Protein 8DI1 (pdb70)

Foldseek 3Di:
DADFLVVVLVLCLQLQEEEEEELDDLVLVLLLVLLLVLLVAAEYEYEPDDPPSLVSLLVNLVVCCPVVVRHQYAYEQDDDQVVLVSVVVSRHQEYEHQADDLSNLVNCVVRNRAYAYEDDALVRQVVCVVSVHQEYEDPQQVVCDLVRLLVSCVVPVSYEYEHEHPAALDLVRLLSNVVSPHSHYYDYCRLDPPVCSVVVVSNSSSVSSNSSSVSNNVSD

Solvent-accessible surface area: 9700 Å² total; per-residue (Å²): 81,160,24,75,52,161,80,0,28,160,30,0,34,92,26,0,0,0,0,22,17,41,2,82,68,36,104,47,0,34,58,0,0,92,2,0,37,113,9,29,0,69,0,0,2,0,4,45,171,56,167,46,2,60,114,19,0,6,30,0,16,169,38,7,59,126,44,3,62,101,2,3,3,0,0,0,23,1,74,56,12,101,30,0,32,75,1,9,133,30,9,3,7,0,0,0,0,49,76,43,29,77,87,0,2,149,35,0,58,203,120,123,21,7,6,0,0,4,2,32,41,61,71,81,0,25,141,0,40,152,53,38,9,63,1,1,10,0,65,51,0,90,105,51,14,48,48,32,0,142,66,2,60,83,92,26,84,162,3,54,0,0,0,17,20,36,3,90,38,107,117,79,30,0,107,43,5,17,87,11,18,7,16,0,0,1,6,22,85,59,0,9,21,102,121,3,39,96,90,30,52,56,132,85,0,33,77,30,0,43,113,1,16,11,34,0,165,147,50,122

Radius of gyration: 16.03 Å; Cα contacts (8 Å, |Δi|>4): 441; chains: 1; bounding box: 40×34×38 Å

Structure (mmCIF, N/CA/C/O backbone):
data_8DI1
#
_entry.id   8DI1
#
_cell.length_a   98.150
_cell.length_b   98.150
_cell.length_c   98.150
_cell.angle_alpha   90.000
_cell.angle_beta   90.000
_cell.angle_gamma   90.000
#
_symmetry.space_group_name_H-M   'P 2 3'
#
loop_
_entity.id
_entity.type
_entity.pdbx_description
1 polymer 'KDPG and KHG aldolase'
2 water water
#
loop_
_atom_site.group_PDB
_atom_site.id
_atom_site.type_symbol
_atom_site.label_atom_id
_atom_site.label_alt_id
_atom_site.label_comp_id
_atom_site.label_asym_id
_atom_site.label_entity_id
_atom_site.label_seq_id
_atom_site.pdbx_PDB_ins_code
_atom_site.Cartn_x
_atom_site.Cartn_y
_atom_site.Cartn_z
_atom_site.occupancy
_atom_site.B_iso_or_equiv
_atom_site.auth_seq_id
_atom_site.auth_comp_id
_atom_site.auth_asym_id
_atom_site.auth_atom_id
_atom_site.pdbx_PDB_model_num
ATOM 1 N N . ALA A 1 5 ? 112.37435 60.88278 11.34520 1.000 40.71645 5 ALA A N 1
ATOM 2 C CA . ALA A 1 5 ? 113.17682 61.46952 10.27558 1.000 62.51565 5 ALA A CA 1
ATOM 3 C C . ALA A 1 5 ? 112.67058 62.86721 9.92559 1.000 59.02767 5 ALA A C 1
ATOM 4 O O . ALA A 1 5 ? 112.95658 63.83670 10.62910 1.000 68.37646 5 ALA A O 1
ATOM 6 N N . ARG A 1 6 ? 111.93750 62.95046 8.81460 1.000 63.01475 6 ARG A N 1
ATOM 7 C CA . ARG A 1 6 ? 111.17433 64.13130 8.42297 1.000 55.77907 6 ARG A CA 1
ATOM 8 C C . ARG A 1 6 ? 110.20892 63.74662 7.30977 1.000 54.92448 6 ARG A C 1
ATOM 9 O O . ARG A 1 6 ? 110.60079 63.08998 6.34040 1.000 49.60977 6 ARG A O 1
ATOM 17 N N . PHE A 1 7 ? 108.94911 64.14928 7.43927 1.000 41.71396 7 PHE A N 1
ATOM 18 C CA . PHE A 1 7 ? 107.87349 63.68007 6.57800 1.000 36.38407 7 PHE A CA 1
ATOM 19 C C . PHE A 1 7 ? 107.31094 64.85952 5.80011 1.000 49.58336 7 PHE A C 1
ATOM 20 O O . PHE A 1 7 ? 107.05830 65.92293 6.37827 1.000 41.81398 7 PHE A O 1
ATOM 28 N N . ASP A 1 8 ? 107.11719 64.67781 4.49507 1.000 34.25282 8 ASP A N 1
ATOM 29 C CA . ASP A 1 8 ? 106.61219 65.78809 3.70793 1.000 46.12337 8 ASP A CA 1
ATOM 30 C C . ASP A 1 8 ? 105.11243 65.95854 3.94712 1.000 41.61459 8 ASP A C 1
ATOM 31 O O . ASP A 1 8 ? 104.46874 65.15848 4.63221 1.000 34.51634 8 ASP A O 1
ATOM 36 N N . LYS A 1 9 ? 104.56495 67.03677 3.38331 1.000 34.63469 9 LYS A N 1
ATOM 37 C CA . LYS A 1 9 ? 103.16130 67.37073 3.60600 1.000 32.87623 9 LYS A CA 1
ATOM 38 C C . LYS A 1 9 ? 102.24739 66.21754 3.21171 1.000 33.56142 9 LYS A C 1
ATOM 39 O O . LYS A 1 9 ? 101.25935 65.93294 3.89911 1.000 34.95462 9 LYS A O 1
ATOM 45 N N . LYS A 1 10 ? 102.57948 65.53171 2.11620 1.000 42.45422 10 LYS A N 1
ATOM 46 C CA . LYS A 1 10 ? 101.76462 64.42835 1.61739 1.000 47.36642 10 LYS A CA 1
ATOM 47 C C . LYS A 1 10 ? 101.59564 63.33860 2.67279 1.000 35.85420 10 LYS A C 1
ATOM 48 O O . LYS A 1 10 ? 100.47044 62.94836 3.00336 1.000 38.55466 10 LYS A O 1
ATOM 54 N N . GLU A 1 11 ? 102.70934 62.83053 3.21374 1.000 36.07260 11 GLU A N 1
ATOM 55 C CA . GLU A 1 11 ? 102.62233 61.78819 4.23551 1.000 34.15741 11 GLU A CA 1
ATOM 56 C C . GLU A 1 11 ? 101.90477 62.28630 5.48114 1.000 33.79997 11 GLU A C 1
ATOM 57 O O . GLU A 1 11 ? 101.09891 61.55897 6.07191 1.000 35.61403 11 GLU A O 1
ATOM 63 N N . THR A 1 12 ? 102.20608 63.51278 5.91241 1.000 37.49073 12 THR A N 1
ATOM 64 C CA . THR A 1 12 ? 101.61903 64.02899 7.14410 1.000 28.12556 12 THR A CA 1
ATOM 65 C C . THR A 1 12 ? 100.10314 64.12902 7.02362 1.000 35.94652 12 THR A C 1
ATOM 66 O O . THR A 1 12 ? 99.36991 63.67590 7.91018 1.000 29.88748 12 THR A O 1
ATOM 70 N N . ILE A 1 13 ? 99.61605 64.70812 5.92023 1.000 31.14087 13 ILE A N 1
ATOM 71 C CA . ILE A 1 13 ? 98.17359 64.80499 5.69549 1.000 31.96102 13 ILE A CA 1
ATOM 72 C C . ILE A 1 13 ? 97.54966 63.41488 5.64618 1.000 34.22186 13 ILE A C 1
ATOM 73 O O . ILE A 1 13 ? 96.50532 63.15939 6.25683 1.000 33.38057 13 ILE A O 1
ATOM 78 N N . ARG A 1 14 ? 98.18246 62.49557 4.91408 1.000 35.89753 14 ARG A N 1
ATOM 79 C CA . ARG A 1 14 ? 97.64457 61.14376 4.78312 1.000 35.85276 14 ARG A CA 1
ATOM 80 C C . ARG A 1 14 ? 97.62111 60.42490 6.12749 1.000 36.95389 14 ARG A C 1
ATOM 81 O O . ARG A 1 14 ? 96.61717 59.80389 6.49453 1.000 34.80430 14 ARG A O 1
ATOM 89 N N . THR A 1 15 ? 98.72296 60.49897 6.87832 1.000 35.73754 15 THR A N 1
ATOM 90 C CA . THR A 1 15 ? 98.78660 59.81596 8.16781 1.000 35.68941 15 THR A CA 1
ATOM 91 C C . THR A 1 15 ? 97.79493 60.41322 9.15944 1.000 41.74315 15 THR A C 1
ATOM 92 O O . THR A 1 15 ? 97.15403 59.68253 9.92526 1.000 33.39380 15 THR A O 1
ATOM 96 N N . MET A 1 16 ? 97.65772 61.74223 9.16217 1.000 31.10630 16 MET A N 1
ATOM 97 C CA . MET A 1 16 ? 96.64193 62.37965 9.99313 1.000 37.77039 16 MET A CA 1
ATOM 98 C C . MET A 1 16 ? 95.24783 61.92713 9.58690 1.000 38.54871 16 MET A C 1
ATOM 99 O O . MET A 1 16 ? 94.39728 61.65186 10.44191 1.000 41.66451 16 MET A O 1
ATOM 104 N N . THR A 1 17 ? 94.99942 61.84682 8.27944 1.000 36.92017 17 THR A N 1
ATOM 105 C CA . THR A 1 17 ? 93.69258 61.43131 7.78651 1.000 45.11563 17 THR A CA 1
ATOM 106 C C . THR A 1 17 ? 93.39396 59.98447 8.15790 1.000 40.20457 17 THR A C 1
ATOM 107 O O . THR A 1 17 ? 92.28441 59.67066 8.59562 1.000 42.16148 17 THR A O 1
ATOM 111 N N . ASP A 1 18 ? 94.37535 59.09316 8.01704 1.000 41.22043 18 ASP A N 1
ATOM 112 C CA . ASP A 1 18 ? 94.10513 57.66949 8.19459 1.000 41.12355 18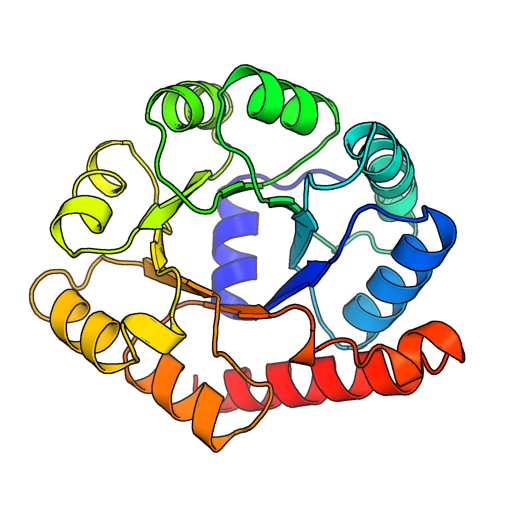 ASP A CA 1
ATOM 113 C C . ASP A 1 18 ? 93.94753 57.30311 9.66723 1.000 40.50496 18 ASP A C 1
ATOM 114 O O . ASP A 1 18 ? 92.99321 56.61367 10.04340 1.000 46.88893 18 ASP A O 1
ATOM 119 N N . THR A 1 19 ? 94.87565 57.74417 10.51809 1.000 36.77767 19 THR A N 1
ATOM 120 C CA . THR A 1 19 ? 94.75664 57.43882 11.94219 1.000 40.37195 19 THR A CA 1
ATOM 121 C C . THR A 1 19 ? 93.61784 58.22371 12.58526 1.000 36.60644 19 THR A C 1
ATOM 122 O O . THR A 1 19 ? 92.84441 57.66986 13.37590 1.000 34.13681 19 THR A O 1
ATOM 126 N N . GLY A 1 20 ? 93.49460 59.50813 12.25713 1.000 28.57677 20 GLY A N 1
ATOM 127 C CA . GLY A 1 20 ? 92.39825 60.32040 12.73743 1.000 30.86024 20 GLY A CA 1
ATOM 128 C C . GLY A 1 20 ? 92.52492 60.81801 14.15977 1.000 25.72107 20 GLY A C 1
ATOM 129 O O . GLY A 1 20 ? 91.57202 61.41910 14.67290 1.000 33.14938 20 GLY A O 1
ATOM 130 N N . LEU A 1 21 ? 93.65963 60.59441 14.81690 1.000 31.36056 21 LEU A N 1
ATOM 131 C CA . LEU A 1 21 ? 93.84746 61.00162 16.20173 1.000 30.30631 21 LEU A CA 1
ATOM 132 C C . LEU A 1 21 ? 95.19968 61.67902 16.34806 1.000 32.05871 21 LEU A C 1
ATOM 133 O O . LEU A 1 21 ? 96.22600 61.11129 15.96190 1.000 33.89768 21 LEU A O 1
ATOM 138 N N . VAL A 1 22 ? 95.19908 62.88323 16.90233 1.000 34.43959 22 VAL A N 1
ATOM 139 C CA . VAL A 1 22 ? 96.41375 63.64848 17.14131 1.000 32.23817 22 VAL A CA 1
ATOM 140 C C . VAL A 1 22 ? 96.49153 63.96624 18.62822 1.000 30.64791 22 VAL A C 1
ATOM 141 O O . VAL A 1 22 ? 95.83359 64.88793 19.11205 1.000 33.81376 22 VAL A O 1
ATOM 145 N N . PRO A 1 23 ? 97.28047 63.21212 19.39239 1.000 31.16448 23 PRO A N 1
ATOM 146 C CA . PRO A 1 23 ? 97.48247 63.55991 20.80179 1.000 32.19308 23 PRO A CA 1
ATOM 147 C C . PRO A 1 23 ? 98.15635 64.91704 20.93370 1.000 36.03391 23 PRO A C 1
ATOM 148 O O . PRO A 1 23 ? 99.00577 65.30060 20.12461 1.000 27.73705 23 PRO A O 1
ATOM 152 N N . VAL A 1 24 ? 97.75653 65.64901 21.96792 1.000 30.88975 24 VAL A N 1
ATOM 153 C CA . VAL A 1 24 ? 98.23538 67.00186 22.22557 1.000 32.69753 24 VAL A CA 1
ATOM 154 C C . VAL A 1 24 ? 98.86768 67.00085 23.60907 1.000 35.31823 24 VAL A C 1
ATOM 155 O O . VAL A 1 24 ? 98.16674 66.82708 24.61448 1.000 31.48276 24 VAL A O 1
ATOM 159 N N . PHE A 1 25 ? 100.18685 67.18295 23.66632 1.000 33.68921 25 PHE A N 1
ATOM 160 C CA . PHE A 1 25 ? 100.89120 67.06549 24.93386 1.000 33.66884 25 PHE A CA 1
ATOM 161 C C . PHE A 1 25 ? 101.84134 68.23695 25.15287 1.000 41.39657 25 PHE A C 1
ATOM 162 O O . PHE A 1 25 ? 102.37375 68.83019 24.20798 1.000 37.00333 25 PHE A O 1
ATOM 170 N N . CYS A 1 26 ? 102.06104 68.53741 26.42996 1.000 40.07241 26 CYS A N 1
ATOM 171 C CA . CYS A 1 26 ? 102.87831 69.65953 26.85789 1.000 46.51432 26 CYS A CA 1
ATOM 172 C C . CYS A 1 26 ? 104.36953 69.41140 26.61374 1.000 51.98795 26 CYS A C 1
ATOM 173 O O . CYS A 1 26 ? 104.83833 68.27815 26.46505 1.000 43.11379 26 CYS A O 1
ATOM 176 N N . SER A 1 27 ? 105.11949 70.50640 26.55891 1.000 54.20355 27 SER A N 1
ATOM 177 C CA . SER A 1 27 ? 106.57810 70.45156 26.44981 1.000 60.03802 27 SER A CA 1
ATOM 178 C C . SER A 1 27 ? 107.22274 70.73906 27.80701 1.000 57.65867 27 SER A C 1
ATOM 179 O O . SER A 1 27 ? 108.07713 71.61519 27.95268 1.000 67.17789 27 SER A O 1
ATOM 182 N N . CYS A 1 28 ? 106.78592 69.98004 28.81475 1.000 62.63512 28 CYS A N 1
ATOM 183 C CA . CYS A 1 28 ? 107.29086 70.10807 30.17916 1.000 60.19437 28 CYS A CA 1
ATOM 184 C C . CYS A 1 28 ? 108.68711 69.51773 30.32856 1.000 57.96374 28 CYS A C 1
ATOM 185 O O . CYS A 1 28 ? 109.68380 70.24520 30.37640 1.000 60.38147 28 CYS A O 1
ATOM 188 N N . ASP A 1 29 ? 108.75237 68.19254 30.41285 1.000 59.86622 29 ASP A N 1
ATOM 189 C CA . ASP A 1 29 ? 109.96743 67.44899 30.70626 1.000 49.18702 29 ASP A CA 1
ATOM 190 C C . ASP A 1 29 ? 110.31512 66.56339 29.51929 1.000 51.87335 29 ASP A C 1
ATOM 191 O O . ASP A 1 29 ? 109.43663 65.91686 28.94079 1.000 46.93513 29 ASP A O 1
ATOM 196 N N . VAL A 1 30 ? 111.60057 66.53961 29.15766 1.000 48.59136 30 VAL A N 1
ATOM 197 C CA . VAL A 1 30 ? 112.03403 65.74408 28.01169 1.000 42.16743 30 VAL A CA 1
ATOM 198 C C . VAL A 1 30 ? 111.81794 64.25988 28.27787 1.000 46.61165 30 VAL A C 1
ATOM 199 O O . VAL A 1 30 ? 111.34093 63.52019 27.40831 1.000 43.11946 30 VAL A O 1
ATOM 203 N N . GLU A 1 31 ? 112.14758 63.80302 29.48732 1.000 49.74009 31 GLU A N 1
ATOM 204 C CA . GLU A 1 31 ? 112.04485 62.37865 29.78573 1.000 47.77398 31 GLU A CA 1
ATOM 205 C C . GLU A 1 31 ? 110.59074 61.93671 29.89525 1.000 47.18518 31 GLU A C 1
ATOM 206 O O . GLU A 1 31 ? 110.23856 60.83636 29.45419 1.000 44.01791 31 GLU A O 1
ATOM 212 N N . VAL A 1 32 ? 109.73105 62.77506 30.47897 1.000 42.10798 32 VAL A N 1
ATOM 213 C CA . VAL A 1 32 ? 108.30820 62.45068 30.52386 1.000 46.62293 32 VAL A CA 1
ATOM 214 C C . VAL A 1 32 ? 107.72246 62.44504 29.11724 1.000 48.01196 32 VAL A C 1
ATOM 215 O O . VAL A 1 32 ? 106.90852 61.57998 28.77012 1.000 40.88782 32 VAL A O 1
ATOM 219 N N . ALA A 1 33 ? 108.13984 63.40009 28.28271 1.000 39.06584 33 ALA A N 1
ATOM 220 C CA . ALA A 1 33 ? 107.64989 63.46237 26.91040 1.000 36.29114 33 ALA A CA 1
ATOM 221 C C . ALA A 1 33 ? 108.00330 62.19783 26.13954 1.000 40.35640 33 ALA A C 1
ATOM 222 O O . ALA A 1 33 ? 107.18143 61.67757 25.37578 1.000 37.27200 33 ALA A O 1
ATOM 224 N N . LYS A 1 34 ? 109.22221 61.68688 26.33149 1.000 39.01258 34 LYS A N 1
ATOM 225 C CA . LYS A 1 34 ? 109.63140 60.46185 25.65338 1.000 36.42758 34 LYS A CA 1
ATOM 226 C C . LYS A 1 34 ? 108.72382 59.29678 26.02576 1.000 40.94927 34 LYS A C 1
ATOM 227 O O . LYS A 1 34 ? 108.31685 58.51353 25.15901 1.000 39.35610 34 LYS A O 1
ATOM 233 N N . GLN A 1 35 ? 108.38988 59.17092 27.31220 1.000 41.88921 35 GLN A N 1
ATOM 234 C CA . GLN A 1 35 ? 107.55589 58.05885 27.75380 1.000 42.36106 35 GLN A CA 1
ATOM 235 C C . GLN A 1 35 ? 106.14617 58.16462 27.18569 1.000 44.97975 35 GLN A C 1
ATOM 236 O O . GLN A 1 35 ? 105.57324 57.16215 26.74353 1.000 47.31102 35 GLN A O 1
ATOM 242 N N . VAL A 1 36 ? 105.57065 59.36950 27.19212 1.000 44.55016 36 VAL A N 1
ATOM 243 C CA . VAL A 1 36 ? 104.23865 59.56193 26.62676 1.000 37.95765 36 VAL A CA 1
ATOM 244 C C . VAL A 1 36 ? 104.24214 59.22920 25.14067 1.000 37.98632 36 VAL A C 1
ATOM 245 O O . VAL A 1 36 ? 103.32460 58.57280 24.63309 1.000 41.75020 36 VAL A O 1
ATOM 249 N N . ILE A 1 37 ? 105.27899 59.66617 24.42269 1.000 42.29194 37 ILE A N 1
ATOM 250 C CA . ILE A 1 37 ? 105.37316 59.37038 22.99707 1.000 39.23071 37 ILE A CA 1
ATOM 251 C C . ILE A 1 37 ? 105.53889 57.87331 22.77327 1.000 41.75955 37 ILE A C 1
ATOM 252 O O . ILE A 1 37 ? 104.90888 57.29303 21.88080 1.000 39.17329 37 ILE A O 1
ATOM 257 N N . ARG A 1 38 ? 106.38104 57.22434 23.58221 1.000 42.54394 38 ARG A N 1
ATOM 258 C CA . ARG A 1 38 ? 106.53551 55.77493 23.49435 1.000 39.87066 38 ARG A CA 1
ATOM 259 C C . ARG A 1 38 ? 105.20315 55.06768 23.71096 1.000 41.72401 38 ARG A C 1
ATOM 260 O O . ARG A 1 38 ? 104.82734 54.17486 22.94222 1.000 44.29436 38 ARG A O 1
ATOM 268 N N . ALA A 1 39 ? 104.46896 55.46346 24.75346 1.000 34.89659 39 ALA A N 1
ATOM 269 C CA . ALA A 1 39 ? 103.18227 54.83463 25.03475 1.000 40.24334 39 ALA A CA 1
ATOM 270 C C . ALA A 1 39 ? 102.18850 55.07290 23.90381 1.000 42.80798 39 ALA A C 1
ATOM 271 O O . ALA A 1 39 ? 101.43899 54.16521 23.52414 1.000 36.66161 39 ALA A O 1
ATOM 273 N N . CYS A 1 40 ? 102.16704 56.28807 23.35238 1.000 36.74138 40 CYS A N 1
ATOM 274 C CA . CYS A 1 40 ? 101.25663 56.58544 22.25136 1.000 33.44988 40 CYS A CA 1
ATOM 275 C C . CYS A 1 40 ? 101.64344 55.80862 20.99987 1.000 34.30556 40 CYS A C 1
ATOM 276 O O . CYS A 1 40 ? 100.78410 55.23823 20.31696 1.000 31.85881 40 CYS A O 1
ATOM 279 N N . TYR A 1 41 ? 102.93926 55.78815 20.68357 1.000 35.64199 41 TYR A N 1
ATOM 280 C CA . TYR A 1 41 ? 103.43823 55.04407 19.53167 1.000 32.54000 41 TYR A CA 1
ATOM 281 C C . TYR A 1 41 ? 103.03219 53.57687 19.60259 1.000 43.13369 41 TYR A C 1
ATOM 282 O O . TYR A 1 41 ? 102.58079 52.99414 18.60977 1.000 35.21314 41 TYR A O 1
ATOM 291 N N . ASN A 1 42 ? 103.18318 52.96591 20.78104 1.000 38.28523 42 ASN A N 1
ATOM 292 C CA . ASN A 1 42 ? 102.79891 51.56832 20.94876 1.000 43.89821 42 ASN A CA 1
ATOM 293 C C . ASN A 1 42 ? 101.30569 51.37784 20.72338 1.000 43.17767 42 ASN A C 1
ATOM 294 O O . ASN A 1 42 ? 100.87954 50.35190 20.18078 1.000 41.79397 42 ASN A O 1
ATOM 299 N N . GLY A 1 43 ? 100.49599 52.35884 21.12551 1.000 31.78891 43 GLY A N 1
ATOM 300 C CA . GLY A 1 43 ? 99.06754 52.32055 20.87730 1.000 27.87226 43 GLY A CA 1
ATOM 301 C C . GLY A 1 43 ? 98.66246 52.51401 19.43263 1.000 29.74545 43 GLY A C 1
ATOM 302 O O . GLY A 1 43 ? 97.47291 52.40934 19.12176 1.000 32.88746 43 GLY A O 1
ATOM 303 N N . GLY A 1 44 ? 99.61170 52.79211 18.54146 1.000 28.76690 44 GLY A N 1
ATOM 304 C CA . GLY A 1 44 ? 99.32315 53.00471 17.13821 1.000 34.05030 44 GLY A CA 1
ATOM 305 C C . GLY A 1 44 ? 99.32082 54.45147 16.68937 1.000 35.63439 44 GLY A C 1
ATOM 306 O O . GLY A 1 44 ? 99.07419 54.71277 15.50454 1.000 33.36811 44 GLY A O 1
ATOM 307 N N . VAL A 1 45 ? 99.57936 55.39746 17.59241 1.000 35.67610 45 VAL A N 1
ATOM 308 C CA . VAL A 1 45 ? 99.59275 56.80859 17.22426 1.000 32.60952 45 VAL A CA 1
ATOM 309 C C . VAL A 1 45 ? 100.78675 57.08169 16.32049 1.000 31.14812 45 VAL A C 1
ATOM 310 O O . VAL A 1 45 ? 101.91215 56.65042 16.60441 1.000 38.51431 45 VAL A O 1
ATOM 314 N N . ARG A 1 46 ? 100.54881 57.80031 15.22035 1.000 32.66534 46 ARG A N 1
ATOM 315 C CA . ARG A 1 46 ? 101.60887 58.13097 14.27980 1.000 32.21564 46 ARG A CA 1
ATOM 316 C C . ARG A 1 46 ? 101.78807 59.62689 14.05050 1.000 38.97039 46 ARG A C 1
ATOM 317 O O . ARG A 1 46 ? 102.74109 60.01809 13.36589 1.000 33.86553 46 ARG A O 1
ATOM 325 N N . VAL A 1 47 ? 100.91534 60.46811 14.60102 1.000 36.99175 47 VAL A N 1
ATOM 326 C CA . VAL A 1 47 ? 101.04902 61.91914 14.53976 1.000 42.87290 47 VAL A CA 1
ATOM 327 C C . VAL A 1 47 ? 100.90995 62.46071 15.95543 1.000 37.71270 47 VAL A C 1
ATOM 328 O O . VAL A 1 47 ? 99.96450 62.10622 16.66624 1.000 31.79579 47 VAL A O 1
ATOM 332 N N . PHE A 1 48 ? 101.84675 63.31554 16.36370 1.000 38.25689 48 PHE A N 1
ATOM 333 C CA . PHE A 1 48 ? 101.92065 63.77939 17.74349 1.000 33.85303 48 PHE A CA 1
ATOM 334 C C . PHE A 1 48 ? 102.20897 65.27226 17.77133 1.000 30.68106 48 PHE A C 1
ATOM 335 O O . PHE A 1 48 ? 103.15660 65.73571 17.13024 1.000 34.19010 48 PHE A O 1
ATOM 343 N N . GLU A 1 49 ? 101.40901 66.01579 18.53140 1.000 28.52566 49 GLU A N 1
ATOM 344 C CA . GLU A 1 49 ? 101.49959 67.47020 18.59017 1.000 32.76541 49 GLU A CA 1
ATOM 345 C C . GLU A 1 49 ? 102.03378 67.90482 19.94825 1.000 36.78607 49 GLU A C 1
ATOM 346 O O . GLU A 1 49 ? 101.39785 67.65731 20.97843 1.000 30.09475 49 GLU A O 1
ATOM 352 N N . PHE A 1 50 ? 103.19393 68.55621 19.94130 1.000 28.87079 50 PHE A N 1
ATOM 353 C CA . PHE A 1 50 ? 103.72704 69.22235 21.11957 1.000 29.40694 50 PHE A CA 1
ATOM 354 C C . PHE A 1 50 ? 103.21930 70.65718 21.16367 1.000 29.68896 50 PHE A C 1
ATOM 355 O O . PHE A 1 50 ? 103.15114 71.33101 20.13326 1.000 37.84076 50 PHE A O 1
ATOM 363 N N . THR A 1 51 ? 102.87161 71.12992 22.35553 1.000 32.53864 51 THR A N 1
ATOM 364 C CA . THR A 1 51 ? 102.39221 72.49639 22.50430 1.000 27.88392 51 THR A CA 1
ATOM 365 C C . THR A 1 51 ? 103.51031 73.42463 22.96216 1.000 34.37991 51 THR A C 1
ATOM 366 O O . THR A 1 51 ? 104.39371 73.04305 23.73467 1.000 29.70431 51 THR A O 1
ATOM 370 N N . ASN A 1 52 ? 103.45456 74.65631 22.46491 1.000 30.05893 52 ASN A N 1
ATOM 371 C CA . ASN A 1 52 ? 104.43471 75.68971 22.78700 1.000 29.71087 52 ASN A CA 1
ATOM 372 C C . ASN A 1 52 ? 103.89280 76.56916 23.91364 1.000 39.07283 52 ASN A C 1
ATOM 373 O O . ASN A 1 52 ? 103.50493 77.72297 23.71718 1.000 36.04089 52 ASN A O 1
ATOM 378 N N . ARG A 1 53 ? 103.87450 75.99728 25.12511 1.000 35.37994 53 ARG A N 1
ATOM 379 C CA . ARG A 1 53 ? 103.23431 76.65171 26.26012 1.000 44.96177 53 ARG A CA 1
ATOM 380 C C . ARG A 1 53 ? 104.12638 76.89199 27.47871 1.000 48.37203 53 ARG A C 1
ATOM 381 O O . ARG A 1 53 ? 103.81036 77.79087 28.26451 1.000 53.98742 53 ARG A O 1
ATOM 389 N N . GLU A 1 54 ? 105.21249 76.14456 27.66825 1.000 42.71890 54 GLU A N 1
ATOM 390 C CA . GLU A 1 54 ? 106.12398 76.41512 28.77574 1.000 58.25263 54 GLU A CA 1
ATOM 391 C C . GLU A 1 54 ? 107.37153 77.12979 28.28193 1.000 56.31767 54 GLU A C 1
ATOM 392 O O . GLU A 1 54 ? 107.64032 77.21064 27.07964 1.000 50.97226 54 GLU A O 1
ATOM 398 N N . GLU A 1 55 ? 108.14038 77.64304 29.24015 1.000 54.39826 55 GLU A N 1
ATOM 399 C CA . GLU A 1 55 ? 109.32905 78.41227 28.90673 1.000 52.40395 55 GLU A CA 1
ATOM 400 C C . GLU A 1 55 ? 110.35023 77.52884 28.20274 1.000 43.89590 55 GLU A C 1
ATOM 401 O O . GLU A 1 55 ? 110.58914 76.38466 28.60087 1.000 40.40093 55 GLU A O 1
ATOM 407 N N . ALA A 1 56 ? 110.92806 78.06519 27.12667 1.000 47.03109 56 ALA A N 1
ATOM 408 C CA . ALA A 1 56 ? 111.88558 77.33849 26.29410 1.000 40.58251 56 ALA A CA 1
ATOM 409 C C . ALA A 1 56 ? 111.33258 75.97724 25.87277 1.000 42.73402 56 ALA A C 1
ATOM 410 O O . ALA A 1 56 ? 112.04103 74.96749 25.86527 1.000 43.30845 56 ALA A O 1
ATOM 412 N N . ALA A 1 57 ? 110.04224 75.95192 25.52304 1.000 32.41038 57 ALA A N 1
ATOM 413 C CA . ALA A 1 57 ? 109.41358 74.70816 25.09105 1.000 38.66266 57 ALA A CA 1
ATOM 414 C C . ALA A 1 57 ? 110.06957 74.15576 23.83372 1.000 35.56550 57 ALA A C 1
ATOM 415 O O . ALA A 1 57 ? 110.11997 72.93496 23.64619 1.000 32.83278 57 ALA A O 1
ATOM 417 N N . HIS A 1 58 ? 110.58061 75.03302 22.96639 1.000 33.26048 58 HIS A N 1
ATOM 418 C CA . HIS A 1 58 ? 111.24054 74.57746 21.74897 1.000 37.36389 58 HIS A CA 1
ATOM 419 C C . HIS A 1 58 ? 112.50694 73.78955 22.04469 1.000 36.49959 58 HIS A C 1
ATOM 420 O O . HIS A 1 58 ? 112.95448 73.01589 21.19092 1.000 29.59839 58 HIS A O 1
ATOM 427 N N . GLU A 1 59 ? 113.09614 73.97275 23.22895 1.000 36.28470 59 GLU A N 1
ATOM 428 C CA . GLU A 1 59 ? 114.27993 73.20682 23.59975 1.000 37.58790 59 GLU A CA 1
ATOM 429 C C . GLU A 1 59 ? 113.91387 71.77876 23.98311 1.000 37.02062 59 GLU A C 1
ATOM 430 O O . GLU A 1 59 ? 114.65539 70.84030 23.66961 1.000 33.23351 59 GLU A O 1
ATOM 436 N N . VAL A 1 60 ? 112.78026 71.59688 24.66571 1.000 42.94898 60 VAL A N 1
ATOM 437 C CA . VAL A 1 60 ? 112.25386 70.25213 24.88352 1.000 35.09519 60 VAL A CA 1
ATOM 438 C C . VAL A 1 60 ? 111.93237 69.59798 23.54718 1.000 37.17535 60 VAL A C 1
ATOM 439 O O . VAL A 1 60 ? 112.27406 68.43446 23.30394 1.000 31.26509 60 VAL A O 1
ATOM 443 N N . PHE A 1 61 ? 111.27670 70.34671 22.65620 1.000 38.46310 61 PHE A N 1
ATOM 444 C CA . PHE A 1 61 ? 110.90703 69.80735 21.35151 1.000 37.15466 61 PHE A CA 1
ATOM 445 C C . PHE A 1 61 ? 112.13626 69.36079 20.57100 1.000 34.74722 61 PHE A C 1
ATOM 446 O O . PHE A 1 61 ? 112.14335 68.28160 19.96786 1.000 35.11076 61 PHE A O 1
ATOM 454 N N . GLY A 1 62 ? 113.18495 70.18590 20.56351 1.000 35.40643 62 GLY A N 1
ATOM 455 C CA . GLY A 1 62 ? 114.38709 69.82838 19.82782 1.000 32.64686 62 GLY A CA 1
ATOM 456 C C . GLY A 1 62 ? 115.02633 68.54824 20.33075 1.000 35.98911 62 GLY A C 1
ATOM 457 O O . GLY A 1 62 ? 115.45370 67.70440 19.53855 1.000 38.04355 62 GLY A O 1
ATOM 458 N N . ALA A 1 63 ? 115.09946 68.38547 21.65389 1.000 37.68307 63 ALA A N 1
ATOM 459 C CA . ALA A 1 63 ? 115.66305 67.16543 22.22247 1.000 36.14554 63 ALA A CA 1
ATOM 460 C C . ALA A 1 63 ? 114.84719 65.94601 21.81316 1.000 39.87499 63 ALA A C 1
ATOM 461 O O . ALA A 1 63 ? 115.40098 64.92782 21.38213 1.000 33.37052 63 ALA A O 1
ATOM 463 N N . VAL A 1 64 ? 113.52074 66.03740 21.93368 1.000 36.67072 64 VAL A N 1
ATOM 464 C CA . VAL A 1 64 ? 112.66005 64.91961 21.56108 1.000 37.61491 64 VAL A CA 1
ATOM 465 C C . VAL A 1 64 ? 112.76508 64.64104 20.06741 1.000 42.72406 64 VAL A C 1
ATOM 466 O O . VAL A 1 64 ? 112.78422 63.48096 19.63668 1.000 35.78561 64 VAL A O 1
ATOM 470 N N . SER A 1 65 ? 112.85648 65.70038 19.25725 1.000 33.69921 65 SER A N 1
ATOM 471 C CA . SER A 1 65 ? 112.87778 65.53804 17.80573 1.000 38.19107 65 SER A CA 1
ATOM 472 C C . SER A 1 65 ? 114.08992 64.73477 17.34871 1.000 44.26652 65 SER A C 1
ATOM 473 O O . SER A 1 65 ? 113.97643 63.87300 16.46904 1.000 43.36187 65 SER A O 1
ATOM 476 N N . ARG A 1 66 ? 115.26191 65.00625 17.92730 1.000 39.01789 66 ARG A N 1
ATOM 477 C CA . ARG A 1 66 ? 116.45180 64.24724 17.55726 1.000 44.53796 66 ARG A CA 1
ATOM 478 C C . ARG A 1 66 ? 116.39903 62.82482 18.09723 1.000 48.38463 66 ARG A C 1
ATOM 479 O O . ARG A 1 66 ? 116.91533 61.90236 17.45840 1.000 42.46487 66 ARG A O 1
ATOM 487 N N . TRP A 1 67 ? 115.77494 62.63071 19.26011 1.000 37.60192 67 TRP A N 1
ATOM 488 C CA . TRP A 1 67 ? 115.66997 61.29849 19.84798 1.000 44.92657 67 TRP A CA 1
ATOM 489 C C . TRP A 1 67 ? 114.65623 60.43592 19.10360 1.000 52.21632 67 TRP A C 1
ATOM 490 O O . TRP A 1 67 ? 114.87570 59.23262 18.91372 1.000 42.63689 67 TRP A O 1
ATOM 501 N N . ILE A 1 68 ? 113.54841 61.03676 18.65983 1.000 41.74391 68 ILE A N 1
ATOM 502 C CA . ILE A 1 68 ? 112.43703 60.26486 18.11605 1.000 39.94772 68 ILE A CA 1
ATOM 503 C C . ILE A 1 68 ? 112.78910 59.56291 16.81004 1.000 39.19822 68 ILE A C 1
ATOM 504 O O . ILE A 1 68 ? 112.12471 58.58607 16.44557 1.000 42.39464 68 ILE A O 1
ATOM 509 N N . VAL A 1 69 ? 113.82115 60.02557 16.09935 1.000 39.91456 69 VAL A N 1
ATOM 510 C CA . VAL A 1 69 ? 114.13949 59.46297 14.78799 1.000 49.12184 69 VAL A CA 1
ATOM 511 C C . VAL A 1 69 ? 114.42001 57.96915 14.89851 1.000 51.13686 69 VAL A C 1
ATOM 512 O O . VAL A 1 69 ? 113.92796 57.16688 14.09710 1.000 47.57869 69 VAL A O 1
ATOM 516 N N . GLU A 1 70 ? 115.20643 57.57151 15.89734 1.000 49.40871 70 GLU A N 1
ATOM 517 C CA . GLU A 1 70 ? 115.51510 56.15874 16.08277 1.000 56.07529 70 GLU A CA 1
ATOM 518 C C . GLU A 1 70 ? 114.50198 55.45777 16.97835 1.000 53.01355 70 GLU A C 1
ATOM 519 O O . GLU A 1 70 ? 114.15632 54.29792 16.72941 1.000 57.54163 70 GLU A O 1
ATOM 525 N N . ALA A 1 71 ? 114.01416 56.14037 18.01522 1.000 47.86317 71 ALA A N 1
ATOM 526 C CA . ALA A 1 71 ? 113.12974 55.49582 18.98112 1.000 49.78533 71 ALA A CA 1
ATOM 527 C C . ALA A 1 71 ? 111.77778 55.16580 18.35992 1.000 56.94588 71 ALA A C 1
ATOM 528 O O . ALA A 1 71 ? 111.33617 54.01143 18.37833 1.000 54.63028 7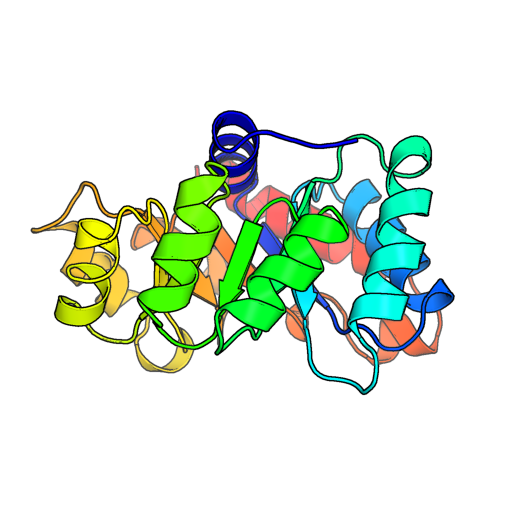1 ALA A O 1
ATOM 530 N N . CYS A 1 72 ? 111.09928 56.17126 17.81164 1.000 50.05698 72 CYS A N 1
ATOM 531 C CA . CYS A 1 72 ? 109.79317 55.99933 17.17687 1.000 40.11095 72 CYS A CA 1
ATOM 532 C C . CYS A 1 72 ? 109.90737 56.52822 15.75397 1.000 46.58393 72 CYS A C 1
ATOM 533 O O . CYS A 1 72 ? 109.45721 57.64164 15.45005 1.000 45.78936 72 CYS A O 1
ATOM 536 N N . PRO A 1 73 ? 110.50405 55.74484 14.84863 1.000 51.58209 73 PRO A N 1
ATOM 537 C CA . PRO A 1 73 ? 110.86809 56.27822 13.52446 1.000 45.61541 73 PRO A CA 1
ATOM 538 C C . PRO A 1 73 ? 109.68686 56.59718 12.62118 1.000 42.80193 73 PRO A C 1
ATOM 539 O O . PRO A 1 73 ? 109.88396 57.28631 11.61173 1.000 41.98566 73 PRO A O 1
ATOM 543 N N . GLU A 1 74 ? 108.48153 56.12494 12.93173 1.000 35.96066 74 GLU A N 1
ATOM 544 C CA . GLU A 1 74 ? 107.30593 56.43207 12.12805 1.000 37.22748 74 GLU A CA 1
ATOM 545 C C . GLU A 1 74 ? 106.43060 57.51838 12.74050 1.000 41.87556 74 GLU A C 1
ATOM 546 O O . GLU A 1 74 ? 105.43084 57.90608 12.12826 1.000 38.66448 74 GLU A O 1
ATOM 552 N N . MET A 1 75 ? 106.78123 58.01713 13.92340 1.000 39.79710 75 MET A N 1
ATOM 553 C CA . MET A 1 75 ? 106.04450 59.11767 14.53301 1.000 35.57517 75 MET A CA 1
ATOM 554 C C . MET A 1 75 ? 106.30432 60.42584 13.79701 1.000 33.31964 75 MET A C 1
ATOM 555 O O . MET A 1 75 ? 107.45608 60.81908 13.59270 1.000 38.59606 75 MET A O 1
ATOM 560 N N . ILE A 1 76 ? 105.22859 61.09640 13.39781 1.000 34.59358 76 ILE A N 1
ATOM 561 C CA . ILE A 1 76 ? 105.30233 62.40215 12.75361 1.000 35.91913 76 ILE A CA 1
ATOM 562 C C . ILE A 1 76 ? 105.04062 63.45826 13.81941 1.000 32.77916 76 ILE A C 1
ATOM 563 O O . ILE A 1 76 ? 103.93153 63.55891 14.35418 1.000 35.11548 76 ILE A O 1
ATOM 568 N N . LEU A 1 77 ? 106.06123 64.25316 14.11856 1.000 29.37145 77 LEU A N 1
ATOM 569 C CA . LEU A 1 77 ? 106.02930 65.22882 15.19757 1.000 33.63726 77 LEU A CA 1
ATOM 570 C C . LEU A 1 77 ? 105.67675 66.61101 14.66100 1.000 33.26866 77 LEU A C 1
ATOM 571 O O . LEU A 1 77 ? 106.18993 67.03392 13.62067 1.000 33.17294 77 LEU A O 1
ATOM 576 N N . GLY A 1 78 ? 104.79648 67.31315 15.37791 1.000 27.12200 78 GLY A N 1
ATOM 577 C CA . GLY A 1 78 ? 104.44337 68.67739 15.04235 1.000 25.44427 78 GLY A CA 1
ATOM 578 C C . GLY A 1 78 ? 104.28488 69.51503 16.29581 1.000 27.84701 78 GLY A C 1
ATOM 579 O O . GLY A 1 78 ? 104.39871 69.01296 17.41530 1.000 27.81921 78 GLY A O 1
ATOM 580 N N . VAL A 1 79 ? 104.01474 70.80359 16.08862 1.000 30.90532 79 VAL A N 1
ATOM 581 C CA . VAL A 1 79 ? 103.92830 71.76361 17.18201 1.000 24.93074 79 VAL A CA 1
ATOM 582 C C . VAL A 1 79 ? 102.57756 72.47066 17.13935 1.000 26.40557 79 VAL A C 1
ATOM 583 O O . VAL A 1 79 ? 101.98202 72.65886 16.07314 1.000 28.48565 79 VAL A O 1
ATOM 587 N N . GLY A 1 80 ? 102.08825 72.85335 18.32259 1.000 27.79079 80 GLY A N 1
ATOM 588 C CA . GLY A 1 80 ? 100.82944 73.55860 18.44797 1.000 25.35156 80 GLY A CA 1
ATOM 589 C C . GLY A 1 80 ? 100.96592 74.79728 19.31860 1.000 28.25668 80 GLY A C 1
ATOM 590 O O . GLY A 1 80 ? 102.04455 75.10741 19.83022 1.000 27.96448 80 GLY A O 1
ATOM 591 N N . SER A 1 81 ? 99.83507 75.49505 19.47234 1.000 22.93223 81 SER A N 1
ATOM 592 C CA . SER A 1 81 ? 99.74174 76.74362 20.23829 1.000 23.62039 81 SER A CA 1
ATOM 593 C C . SER A 1 81 ? 100.62178 77.85051 19.65560 1.000 29.71199 81 SER A C 1
ATOM 594 O O . SER A 1 81 ? 101.16279 78.67672 20.39389 1.000 31.89228 81 SER A O 1
ATOM 597 N N . ILE A 1 82 ? 100.76152 77.89509 18.33229 1.000 28.96382 82 ILE A N 1
ATOM 598 C CA . ILE A 1 82 ? 101.57349 78.91024 17.66687 1.000 26.67636 82 ILE A CA 1
ATOM 599 C C . ILE A 1 82 ? 100.67567 80.06772 17.24908 1.000 30.02407 82 ILE A C 1
ATOM 600 O O . ILE A 1 82 ? 99.60237 79.85714 16.66945 1.000 27.88168 82 ILE A O 1
ATOM 605 N N . VAL A 1 83 ? 101.11068 81.29437 17.54147 1.000 31.39732 83 VAL A N 1
ATOM 606 C CA . VAL A 1 83 ? 100.34451 82.49346 17.22129 1.000 26.26586 83 VAL A CA 1
ATOM 607 C C . VAL A 1 83 ? 101.13871 83.51424 16.41771 1.000 33.89601 83 VAL A C 1
ATOM 608 O O . VAL A 1 83 ? 100.57466 84.53745 16.01613 1.000 28.81969 83 VAL A O 1
ATOM 612 N N . ASP A 1 84 ? 102.42572 83.28113 16.16893 1.000 27.49258 84 ASP A N 1
ATOM 613 C CA . ASP A 1 84 ? 103.21373 84.21560 15.37708 1.000 24.34689 84 ASP A CA 1
ATOM 614 C C . ASP A 1 84 ? 104.15888 83.44697 14.46551 1.000 31.98840 84 ASP A C 1
ATOM 615 O O . ASP A 1 84 ? 104.54921 82.31330 14.75826 1.000 32.92422 84 ASP A O 1
ATOM 620 N N . ALA A 1 85 ? 104.51702 84.08350 13.35085 1.000 24.25902 85 ALA A N 1
ATOM 621 C CA . ALA A 1 85 ? 105.26839 83.45741 12.26974 1.000 25.69245 85 ALA A CA 1
ATOM 622 C C . ALA A 1 85 ? 106.70079 83.09249 12.66163 1.000 26.30942 85 ALA A C 1
ATOM 623 O O . ALA A 1 85 ? 107.14649 81.98525 12.33415 1.000 30.13330 85 ALA A O 1
ATOM 625 N N . PRO A 1 86 ? 107.46456 83.96574 13.33378 1.000 26.85213 86 PRO A N 1
ATOM 626 C CA . PRO A 1 86 ? 108.84335 83.57713 13.67938 1.000 27.13780 86 PRO A CA 1
ATOM 627 C C . PRO A 1 86 ? 108.93166 82.35808 14.58076 1.000 33.24061 86 PRO A C 1
ATOM 628 O O . PRO A 1 86 ? 109.89047 81.58645 14.46043 1.000 23.61328 86 PRO A O 1
ATOM 632 N N . THR A 1 87 ? 107.96767 82.15453 15.48106 1.000 26.03149 87 THR A N 1
ATOM 633 C CA . THR A 1 87 ? 107.99524 80.95386 16.31045 1.000 29.16662 87 THR A CA 1
ATOM 634 C C . THR A 1 87 ? 107.69290 79.71013 15.48398 1.000 25.99964 87 THR A C 1
ATOM 635 O O . THR A 1 87 ? 108.28015 78.64704 15.71502 1.000 27.23100 87 THR A O 1
ATOM 639 N N . ALA A 1 88 ? 106.78660 79.82484 14.51024 1.000 29.77563 88 ALA A N 1
ATOM 640 C CA . ALA A 1 88 ? 106.56172 78.72105 13.58263 1.000 25.68128 88 ALA A CA 1
ATOM 641 C C . ALA A 1 88 ? 107.84088 78.36984 12.83135 1.000 32.52307 88 ALA A C 1
ATOM 642 O O . ALA A 1 88 ? 108.17419 77.18907 12.67533 1.000 28.22315 88 ALA A O 1
ATOM 644 N N . SER A 1 89 ? 108.57526 79.38717 12.36857 1.000 29.40007 89 SER A N 1
ATOM 645 C CA . SER A 1 89 ? 109.84113 79.14937 11.68120 1.000 37.01592 89 SER A CA 1
ATOM 646 C C . SER A 1 89 ? 110.83815 78.44561 12.59183 1.000 33.23821 89 SER A C 1
ATOM 647 O O . SER A 1 89 ? 111.57339 77.55463 12.14975 1.000 31.19979 89 SER A O 1
ATOM 650 N N . LEU A 1 90 ? 110.88029 78.83980 13.86950 1.000 32.02700 90 LEU A N 1
ATOM 651 C CA . LEU A 1 90 ? 111.80627 78.22374 14.81592 1.000 30.52876 90 LEU A CA 1
ATOM 652 C C . LEU A 1 90 ? 111.55275 76.72602 14.94818 1.000 28.52092 90 LEU A C 1
ATOM 653 O O . LEU A 1 90 ? 112.49827 75.93036 14.98773 1.000 30.67170 90 LEU A O 1
ATOM 658 N N . TYR A 1 91 ? 110.28142 76.31969 15.01727 1.000 23.77827 91 TYR A N 1
ATOM 659 C CA . TYR A 1 91 ? 109.97597 74.89755 15.13996 1.000 22.11057 91 TYR A CA 1
ATOM 660 C C . TYR A 1 91 ? 110.21779 74.15111 13.83193 1.000 29.85766 91 TYR A C 1
ATOM 661 O O . TYR A 1 91 ? 110.55379 72.96160 13.85535 1.000 29.60125 91 TYR A O 1
ATOM 670 N N . LEU A 1 92 ? 110.05004 74.82005 12.68650 1.000 27.55355 92 LEU A N 1
ATOM 671 C CA . LEU A 1 92 ? 110.44800 74.20924 11.42119 1.000 29.65270 92 LEU A CA 1
ATOM 672 C C . LEU A 1 92 ? 111.93945 73.90295 11.41712 1.000 34.66850 92 LEU A C 1
ATOM 673 O O . LEU A 1 92 ? 112.36639 72.85556 10.91720 1.000 32.80287 92 LEU A O 1
ATOM 678 N N . GLN A 1 93 ? 112.74684 74.81134 11.97447 1.000 31.64761 93 GLN A N 1
ATOM 679 C CA . GLN A 1 93 ? 114.17344 74.55268 12.13842 1.000 33.68406 93 GLN A CA 1
ATOM 680 C C . GLN A 1 93 ? 114.42466 73.35764 13.04729 1.000 34.58827 93 GLN A C 1
ATOM 681 O O . GLN A 1 93 ? 115.41611 72.64103 12.87131 1.000 29.83554 93 GLN A O 1
ATOM 687 N N . SER A 1 94 ? 113.54597 73.13133 14.02110 1.000 31.49031 94 SER A N 1
ATOM 688 C CA . SER A 1 94 ? 113.69041 72.04841 14.98461 1.000 30.83061 94 SER A CA 1
ATOM 689 C C . SER A 1 94 ? 113.11045 70.72754 14.49148 1.000 29.21624 94 SER A C 1
ATOM 690 O O . SER A 1 94 ? 113.18631 69.72732 15.21351 1.000 31.42949 94 SER A O 1
ATOM 693 N N . GLY A 1 95 ? 112.52771 70.69934 13.29500 1.000 39.79507 95 GLY A N 1
ATOM 694 C CA . GLY A 1 95 ? 112.02734 69.47434 12.70733 1.000 31.56662 95 GLY A CA 1
ATOM 695 C C . GLY A 1 95 ? 110.52462 69.29121 12.72777 1.000 34.52014 95 GLY A C 1
ATOM 696 O O . GLY A 1 95 ? 110.05089 68.20355 12.37648 1.000 33.08111 95 GLY A O 1
ATOM 697 N N . ALA A 1 96 ? 109.76117 70.30567 13.12812 1.000 30.00303 96 ALA A N 1
ATOM 698 C CA . ALA A 1 96 ? 108.30899 70.18677 13.13482 1.000 30.09575 96 ALA A CA 1
ATOM 699 C C . ALA A 1 96 ? 107.79319 69.89420 11.73233 1.000 29.13691 96 ALA A C 1
ATOM 700 O O . ALA A 1 96 ? 108.16866 70.56411 10.76581 1.000 32.89501 96 ALA A O 1
ATOM 702 N N . ASN A 1 97 ? 106.93399 68.88332 11.62364 1.000 30.68642 97 ASN A N 1
ATOM 703 C CA . ASN A 1 97 ? 106.37096 68.47798 10.34410 1.000 29.50675 97 ASN A CA 1
ATOM 704 C C . ASN A 1 97 ? 105.00902 69.09953 10.07224 1.000 30.87523 97 ASN A C 1
ATOM 705 O O . ASN A 1 97 ? 104.53021 69.03713 8.93479 1.000 30.39482 97 ASN A O 1
ATOM 710 N N . PHE A 1 98 ? 104.37765 69.68511 11.08451 1.000 22.73323 98 PHE A N 1
ATOM 711 C CA . PHE A 1 98 ? 103.14580 70.43495 10.90788 1.000 23.29567 98 PHE A CA 1
ATOM 712 C C . PHE A 1 98 ? 103.06725 71.46536 12.02145 1.000 27.78021 98 PHE A C 1
ATOM 713 O O . PHE A 1 98 ? 103.67015 71.30385 13.08571 1.000 24.98663 98 PHE A O 1
ATOM 721 N N . VAL A 1 99 ? 102.32741 72.53772 11.76156 1.000 24.55815 99 VAL A N 1
ATOM 722 C CA . VAL A 1 99 ? 102.19650 73.63989 12.70414 1.000 26.08993 99 VAL A CA 1
ATOM 723 C C . VAL A 1 99 ? 100.71619 73.88893 12.94552 1.000 27.17014 99 VAL A C 1
ATOM 724 O O . VAL A 1 99 ? 99.94620 74.07233 11.99601 1.000 24.74181 99 VAL A O 1
ATOM 728 N N . VAL A 1 100 ? 100.32194 73.88302 14.21244 1.000 28.54141 100 VAL A N 1
ATOM 729 C CA . VAL A 1 100 ? 98.93471 74.05060 14.61247 1.000 22.20527 100 VAL A CA 1
ATOM 730 C C . VAL A 1 100 ? 98.86249 75.23469 15.56300 1.000 27.10861 100 VAL A C 1
ATOM 731 O O . VAL A 1 100 ? 99.83001 75.55278 16.26125 1.000 23.69536 100 VAL A O 1
ATOM 735 N N . GLY A 1 101 ? 97.71242 75.89866 15.57731 1.000 22.49476 101 GLY A N 1
ATOM 736 C CA . GLY A 1 101 ? 97.50233 77.02067 16.45862 1.000 29.63669 101 GLY A CA 1
ATOM 737 C C . GLY A 1 101 ? 96.05668 77.12529 16.89261 1.000 28.45139 101 GLY A C 1
ATOM 738 O O . GLY A 1 101 ? 95.15879 76.54184 16.27831 1.000 28.21305 101 GLY A O 1
ATOM 739 N N . PRO A 1 102 ? 95.79968 77.87162 17.97123 1.000 34.43721 102 PRO A N 1
ATOM 740 C CA . PRO A 1 102 ? 94.41429 78.07847 18.40929 1.000 28.02712 102 PRO A CA 1
ATOM 741 C C . PRO A 1 102 ? 93.67295 79.10768 17.57807 1.000 34.80563 102 PRO A C 1
ATOM 742 O O . PRO A 1 102 ? 92.44859 79.23736 17.72722 1.000 28.29205 102 PRO A O 1
ATOM 746 N N . LEU A 1 103 ? 94.37866 79.83464 16.71047 1.000 27.46701 103 LEU A N 1
ATOM 747 C CA . LEU A 1 103 ? 93.79914 80.88330 15.88727 1.000 28.22066 103 LEU A CA 1
ATOM 748 C C . LEU A 1 103 ? 94.38659 80.78199 14.48604 1.000 28.78172 103 LEU A C 1
ATOM 749 O O . LEU A 1 103 ? 95.17857 79.88369 14.18208 1.000 24.09892 103 LEU A O 1
ATOM 754 N N . THR A 1 104 ? 94.01172 81.73048 13.63522 1.000 23.86260 104 THR A N 1
ATOM 755 C CA . THR A 1 104 ? 94.53681 81.83072 12.28060 1.000 26.61900 104 THR A CA 1
ATOM 756 C C . THR A 1 104 ? 95.38850 83.08622 12.16306 1.000 29.47115 104 THR A C 1
ATOM 757 O O . THR A 1 104 ? 94.92855 84.18629 12.48920 1.000 31.36492 104 THR A O 1
ATOM 761 N N . ASN A 1 105 ? 96.62391 82.91732 11.70706 1.000 28.26621 105 ASN A N 1
ATOM 762 C CA . ASN A 1 105 ? 97.52825 84.03550 11.44249 1.000 26.40181 105 ASN A CA 1
ATOM 763 C C . ASN A 1 105 ? 98.09271 83.85684 10.04054 1.000 26.22731 105 ASN A C 1
ATOM 764 O O . ASN A 1 105 ? 98.87170 82.90854 9.80888 1.000 29.95278 105 ASN A O 1
ATOM 769 N N . PRO A 1 106 ? 97.73850 84.72490 9.08828 1.000 26.18042 106 PRO A N 1
ATOM 770 C CA . PRO A 1 106 ? 98.20830 84.52784 7.70615 1.000 28.58903 106 PRO A CA 1
ATOM 771 C C . PRO A 1 106 ? 99.72001 84.56029 7.56462 1.000 27.01459 106 PRO A C 1
ATOM 772 O O . PRO A 1 106 ? 100.25499 83.93030 6.64341 1.000 26.94796 106 PRO A O 1
ATOM 776 N N . ASP A 1 107 ? 100.42862 85.27773 8.44154 1.000 25.13506 107 ASP A N 1
ATOM 777 C CA . ASP A 1 107 ? 101.88713 85.27617 8.37386 1.000 27.90408 107 ASP A CA 1
ATOM 778 C C . ASP A 1 107 ? 102.44828 83.88071 8.61772 1.000 28.05573 107 ASP A C 1
ATOM 779 O O . ASP A 1 107 ? 103.46445 83.50112 8.02236 1.000 30.00888 107 ASP A O 1
ATOM 784 N N . ILE A 1 108 ? 101.80595 83.10398 9.49547 1.000 27.51209 108 ILE A N 1
ATOM 785 C CA . ILE A 1 108 ? 102.25094 81.73165 9.73042 1.000 28.21178 108 ILE A CA 1
ATOM 786 C C . ILE A 1 108 ? 102.05642 80.89328 8.47454 1.000 28.77707 108 ILE A C 1
ATOM 787 O O . ILE A 1 108 ? 102.93356 80.11151 8.08664 1.000 27.92840 108 ILE A O 1
ATOM 792 N N . ALA A 1 109 ? 100.89824 81.04260 7.82356 1.000 24.28688 109 ALA A N 1
ATOM 793 C CA . ALA A 1 109 ? 100.63981 80.33362 6.57299 1.000 30.51883 109 ALA A CA 1
ATOM 794 C C . ALA A 1 109 ? 101.74450 80.59650 5.55829 1.000 26.12618 109 ALA A C 1
ATOM 795 O O . ALA A 1 109 ? 102.25740 79.67131 4.91883 1.000 26.60365 109 ALA A O 1
ATOM 797 N N . LYS A 1 110 ? 102.14002 81.86168 5.42611 1.000 24.99214 110 LYS A N 1
ATOM 798 C CA . LYS A 1 110 ? 103.18278 82.24529 4.48112 1.000 32.50424 110 LYS A CA 1
ATOM 799 C C . LYS A 1 110 ? 104.49161 81.51741 4.78137 1.000 30.81364 110 LYS A C 1
ATOM 800 O O . LYS A 1 110 ? 105.12304 80.94966 3.88233 1.000 27.95522 110 LYS A O 1
ATOM 806 N N . VAL A 1 111 ? 104.89515 81.49635 6.05411 1.000 27.54903 111 VAL A N 1
ATOM 807 C CA . VAL A 1 111 ? 106.15283 80.86451 6.44348 1.000 23.62018 111 VAL A CA 1
ATOM 808 C C . VAL A 1 111 ? 106.07060 79.34724 6.28820 1.000 29.02795 111 VAL A C 1
ATOM 809 O O . VAL A 1 111 ? 107.04474 78.69618 5.88967 1.000 24.77302 111 VAL A O 1
ATOM 813 N N . CYS A 1 112 ? 104.91278 78.75715 6.59554 1.000 26.30567 112 CYS A N 1
ATOM 814 C CA . CYS A 1 112 ? 104.76473 77.31301 6.44017 1.000 23.22182 112 CYS A CA 1
ATOM 815 C C . CYS A 1 112 ? 104.66520 76.91885 4.97263 1.000 30.52230 112 CYS A C 1
ATOM 816 O O . CYS A 1 112 ? 105.24690 75.91060 4.55836 1.000 27.07416 112 CYS A O 1
ATOM 819 N N . ASN A 1 113 ? 103.91959 77.69126 4.17509 1.000 30.18453 113 ASN A N 1
ATOM 820 C CA . ASN A 1 113 ? 103.81204 77.40025 2.74895 1.000 34.14475 113 ASN A CA 1
ATOM 821 C C . ASN A 1 113 ? 105.17656 77.43090 2.07263 1.000 32.73418 113 ASN A C 1
ATOM 822 O O . ASN A 1 113 ? 105.42740 76.65485 1.14348 1.000 23.59339 113 ASN A O 1
ATOM 827 N N . ARG A 1 114 ? 106.07258 78.30560 2.53986 1.000 25.33384 114 ARG A N 1
ATOM 828 C CA . ARG A 1 114 ? 107.40398 78.43721 1.95791 1.000 27.89655 114 ARG A CA 1
ATOM 829 C C . ARG A 1 114 ? 108.20028 77.14002 2.00172 1.000 28.93144 114 ARG A C 1
ATOM 830 O O . ARG A 1 114 ? 109.13673 76.97371 1.21250 1.000 28.04240 114 ARG A O 1
ATOM 838 N N . ARG A 1 115 ? 107.86983 76.22811 2.91532 1.000 26.82718 115 ARG A N 1
ATOM 839 C CA . ARG A 1 115 ? 108.53988 74.93677 2.99922 1.000 34.51633 115 ARG A CA 1
ATOM 840 C C . ARG A 1 115 ? 107.56975 73.78126 2.79998 1.000 32.00958 115 ARG A C 1
ATOM 841 O O . ARG A 1 115 ? 107.90237 72.63769 3.12538 1.000 29.78150 115 ARG A O 1
ATOM 849 N N . LEU A 1 116 ? 106.37926 74.06458 2.26761 1.000 30.48603 116 LEU A N 1
ATOM 850 C CA . LEU A 1 116 ? 105.33680 73.06066 2.05822 1.000 27.79947 116 LEU A CA 1
ATOM 851 C C . LEU A 1 116 ? 105.09001 72.24809 3.32814 1.000 31.02780 116 LEU A C 1
ATOM 852 O O . LEU A 1 116 ? 104.90413 71.02944 3.28947 1.000 28.85361 116 LEU A O 1
ATOM 857 N N . VAL A 1 117 ? 105.10583 72.92897 4.46470 1.000 24.82340 117 VAL A N 1
ATOM 858 C CA . VAL A 1 117 ? 104.79442 72.32625 5.75878 1.000 24.39315 117 VAL A CA 1
ATOM 859 C C . VAL A 1 117 ? 103.33887 72.64192 6.08522 1.000 26.71333 117 VAL A C 1
ATOM 860 O O . VAL A 1 117 ? 102.95865 73.82158 6.06447 1.000 27.68143 117 VAL A O 1
ATOM 864 N N . PRO A 1 118 ? 102.50657 71.64335 6.37702 1.000 25.05864 118 PRO A N 1
ATOM 865 C CA . PRO A 1 118 ? 101.07624 71.90919 6.59336 1.000 26.92037 118 PRO A CA 1
ATOM 866 C C . PRO A 1 118 ? 100.84538 72.77320 7.82499 1.000 34.37385 118 PRO A C 1
ATOM 867 O O . PRO A 1 118 ? 101.35468 72.48579 8.91096 1.000 26.18913 118 PRO A O 1
ATOM 871 N N . TYR A 1 119 ? 100.07559 73.84198 7.63692 1.000 23.45776 119 TYR A N 1
ATOM 872 C CA . TYR A 1 119 ? 99.64604 74.73188 8.70574 1.000 26.69789 119 TYR A CA 1
ATOM 873 C C . TYR A 1 119 ? 98.17751 74.46288 8.99795 1.000 26.44036 119 TYR A C 1
ATOM 874 O O . TYR A 1 119 ? 97.34802 74.49055 8.08495 1.000 21.86235 119 TYR A O 1
ATOM 883 N N . ILE A 1 120 ? 97.86144 74.19486 10.26117 1.000 23.53555 120 ILE A N 1
ATOM 884 C CA . ILE A 1 120 ? 96.49736 73.84682 10.64953 1.000 25.73934 120 ILE A CA 1
ATOM 885 C C . ILE A 1 120 ? 95.97782 74.90847 11.61237 1.000 31.21631 120 ILE A C 1
ATOM 886 O O . ILE A 1 120 ? 96.12377 74.77317 12.83659 1.000 26.06395 120 ILE A O 1
ATOM 891 N N . PRO A 1 121 ? 95.36864 75.97428 11.10466 1.000 25.41282 121 PRO A N 1
ATOM 892 C CA . PRO A 1 121 ? 94.97996 77.08942 11.96798 1.000 30.03719 121 PRO A CA 1
ATOM 893 C C . PRO A 1 121 ? 93.65269 76.85130 12.66646 1.000 36.44409 121 PRO A C 1
ATOM 894 O O . PRO A 1 121 ? 92.76477 76.15767 12.16188 1.000 25.78886 121 PRO A O 1
ATOM 898 N N . GLY A 1 122 ? 93.53297 77.44639 13.85031 1.000 27.62112 122 GLY A N 1
ATOM 899 C CA . GLY A 1 122 ? 92.28009 77.38218 14.58343 1.000 28.37688 122 GLY A CA 1
ATOM 900 C C . GLY A 1 122 ? 91.23823 78.27713 13.94017 1.000 28.10210 122 GLY A C 1
ATOM 901 O O . GLY A 1 122 ? 91.50071 79.44955 13.64304 1.000 27.64984 122 GLY A O 1
ATOM 902 N N . CYS A 1 123 ? 90.05126 77.72091 13.71035 1.000 22.87018 123 CYS A N 1
ATOM 903 C CA . CYS A 1 123 ? 88.93573 78.43308 13.10925 1.000 24.09158 123 CYS A CA 1
ATOM 904 C C . CYS A 1 123 ? 87.70017 78.25016 13.97999 1.000 30.21552 123 CYS A C 1
ATOM 905 O O . CYS A 1 123 ? 87.50398 77.19774 14.59292 1.000 26.81531 123 CYS A O 1
ATOM 908 N N . GLY A 1 124 ? 86.86735 79.28636 14.03273 1.000 22.80627 124 GLY A N 1
ATOM 909 C CA . GLY A 1 124 ? 85.68586 79.25867 14.87604 1.000 24.13879 124 GLY A CA 1
ATOM 910 C C . GLY A 1 124 ? 84.42135 79.69257 14.16309 1.000 21.26714 124 GLY A C 1
ATOM 911 O O . GLY A 1 124 ? 83.38737 79.93078 14.79392 1.000 25.10348 124 GLY A O 1
ATOM 912 N N . SER A 1 125 ? 84.49941 79.80285 12.84128 1.000 21.36992 125 SER A N 1
ATOM 913 C CA . SER A 1 125 ? 83.36002 80.18263 12.02047 1.000 22.40235 125 SER A CA 1
ATOM 914 C C . SER A 1 125 ? 83.59872 79.63411 10.62450 1.000 22.91491 125 SER A C 1
ATOM 915 O O . SER A 1 125 ? 84.72873 79.29482 10.26229 1.000 27.43380 125 SER A O 1
ATOM 918 N N . VAL A 1 126 ? 82.51863 79.54260 9.84415 1.000 25.39557 126 VAL A N 1
ATOM 919 C CA . VAL A 1 126 ? 82.64743 79.02063 8.48691 1.000 24.31282 126 VAL A CA 1
ATOM 920 C C . VAL A 1 126 ? 83.48001 79.96645 7.62931 1.000 24.13990 126 VAL A C 1
ATOM 921 O O . VAL A 1 126 ? 84.26505 79.52471 6.78159 1.000 27.83331 126 VAL A O 1
ATOM 925 N N . SER A 1 127 ? 83.33523 81.28008 7.83874 1.000 26.70186 127 SER A N 1
ATOM 926 C CA . SER A 1 127 ? 84.17505 82.23180 7.11568 1.000 21.77663 127 SER A CA 1
ATOM 927 C C . SER A 1 127 ? 85.64739 82.03537 7.45873 1.000 29.20386 127 SER A C 1
ATOM 928 O O . SER A 1 127 ? 86.51163 82.09928 6.57687 1.000 22.45199 127 SER A O 1
ATOM 931 N N . GLU A 1 128 ? 85.95421 81.78543 8.73477 1.000 18.39602 128 GLU A N 1
ATOM 932 C CA . GLU A 1 128 ? 87.34623 81.58115 9.11923 1.000 24.19042 128 GLU A CA 1
ATOM 933 C C . GLU A 1 128 ? 87.90568 80.30543 8.49860 1.000 25.88041 128 GLU A C 1
ATOM 934 O O . GLU A 1 128 ? 89.08054 80.26355 8.11774 1.000 24.40315 128 GLU A O 1
ATOM 940 N N . VAL A 1 129 ? 87.07587 79.26547 8.36214 1.000 27.48854 129 VAL A N 1
ATOM 941 C CA . VAL A 1 129 ? 87.50387 78.06981 7.63858 1.000 27.59943 129 VAL A CA 1
ATOM 942 C C . VAL A 1 129 ? 87.81475 78.41223 6.18594 1.000 31.05971 129 VAL A C 1
ATOM 943 O O . VAL A 1 129 ? 88.83176 77.97443 5.63184 1.000 29.21976 129 VAL A O 1
ATOM 947 N N . GLY A 1 130 ? 86.95087 79.20930 5.55123 1.000 23.88464 130 GLY A N 1
ATOM 948 C CA . GLY A 1 130 ? 87.16494 79.56135 4.15520 1.000 26.94269 130 GLY A CA 1
ATOM 949 C C . GLY A 1 130 ? 88.41241 80.39667 3.92822 1.000 26.49238 130 GLY A C 1
ATOM 950 O O . GLY A 1 130 ? 89.15701 80.16284 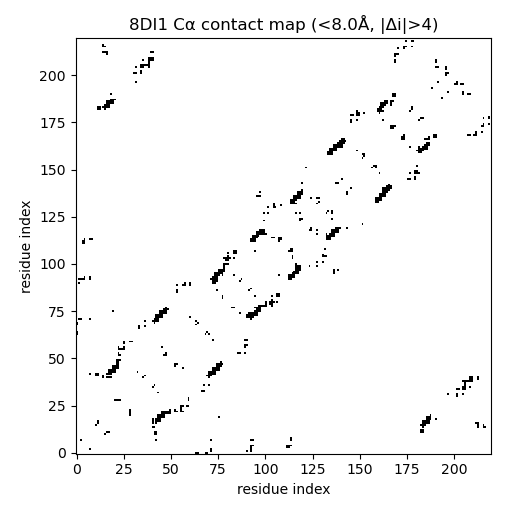2.97074 1.000 29.15119 130 GLY A O 1
ATOM 951 N N . TYR A 1 131 ? 88.64995 81.39291 4.78836 1.000 24.62426 131 TYR A N 1
ATOM 952 C CA A TYR A 1 131 ? 89.85540 82.20690 4.66157 0.484 24.92694 131 TYR A CA 1
ATOM 953 C CA B TYR A 1 131 ? 89.85511 82.20187 4.64820 0.516 25.31270 131 TYR A CA 1
ATOM 954 C C . TYR A 1 131 ? 91.10771 81.35647 4.82749 1.000 25.52375 131 TYR A C 1
ATOM 955 O O . TYR A 1 131 ? 92.08769 81.52831 4.09439 1.000 25.50811 131 TYR A O 1
ATOM 972 N N . ALA A 1 132 ? 91.09721 80.44248 5.80060 1.000 24.35162 132 ALA A N 1
ATOM 973 C CA . ALA A 1 132 ? 92.23237 79.54600 5.97996 1.000 28.54323 132 ALA A CA 1
ATOM 974 C C . ALA A 1 132 ? 92.47375 78.72184 4.72343 1.000 28.13444 132 ALA A C 1
ATOM 975 O O . ALA A 1 132 ? 93.62140 78.55238 4.29509 1.000 26.28653 132 ALA A O 1
ATOM 977 N N . GLN A 1 133 ? 91.40013 78.21219 4.11316 1.000 27.01268 133 GLN A N 1
ATOM 978 C CA . GLN A 1 133 ? 91.53086 77.49055 2.85111 1.000 31.06032 133 GLN A CA 1
ATOM 979 C C . GLN A 1 133 ? 92.13568 78.38289 1.77345 1.000 26.89622 133 GLN A C 1
ATOM 980 O O . GLN A 1 133 ? 93.02936 77.95944 1.03110 1.000 23.53959 133 GLN A O 1
ATOM 986 N N . GLU A 1 134 ? 91.67108 79.63391 1.68374 1.000 24.65331 134 GLU A N 1
ATOM 987 C CA . GLU A 1 134 ? 92.24957 80.56694 0.72066 1.000 29.85038 134 GLU A CA 1
ATOM 988 C C . GLU A 1 134 ? 93.75142 80.72275 0.91426 1.000 28.01437 134 GLU A C 1
ATOM 989 O O . GLU A 1 134 ? 94.48421 80.94388 -0.05747 1.000 24.43122 134 GLU A O 1
ATOM 995 N N . LEU A 1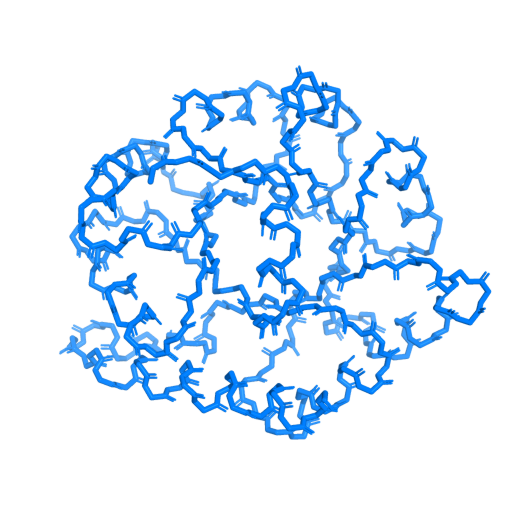 135 ? 94.22969 80.60010 2.15335 1.000 23.87018 135 LEU A N 1
ATOM 996 C CA . LEU A 1 135 ? 95.65039 80.73786 2.44979 1.000 22.56873 135 LEU A CA 1
ATOM 997 C C . LEU A 1 135 ? 96.46478 79.51043 2.06124 1.000 24.14378 135 LEU A C 1
ATOM 998 O O . LEU A 1 135 ? 97.69863 79.56488 2.11680 1.000 30.49830 135 LEU A O 1
ATOM 1003 N N . GLY A 1 136 ? 95.81635 78.41265 1.67599 1.000 23.67121 136 GLY A N 1
ATOM 1004 C CA . GLY A 1 136 ? 96.50797 77.18882 1.33094 1.000 25.33695 136 GLY A CA 1
ATOM 1005 C C . GLY A 1 136 ? 96.44927 76.10178 2.38133 1.000 35.21164 136 GLY A C 1
ATOM 1006 O O . GLY A 1 136 ? 97.07853 75.05190 2.19591 1.000 36.22572 136 GLY A O 1
ATOM 1007 N N . CYS A 1 137 ? 95.71856 76.31623 3.47332 1.000 34.60017 137 CYS A N 1
ATOM 1008 C CA . CYS A 1 137 ? 95.61589 75.31369 4.52547 1.000 34.44100 137 CYS A CA 1
ATOM 1009 C C . CYS A 1 137 ? 94.68953 74.18829 4.07823 1.000 34.38408 137 CYS A C 1
ATOM 1010 O O . CYS A 1 137 ? 93.53180 74.43062 3.71991 1.000 38.08975 137 CYS A O 1
ATOM 1013 N N . ASP A 1 138 ? 95.20075 72.95648 4.09744 1.000 31.99691 138 ASP A N 1
ATOM 1014 C CA . ASP A 1 138 ? 94.38904 71.80670 3.71201 1.000 38.81778 138 ASP A CA 1
ATOM 1015 C C . ASP A 1 138 ? 93.47885 71.35433 4.84410 1.000 30.33804 138 ASP A C 1
ATOM 1016 O O . ASP A 1 138 ? 92.33174 70.95930 4.60449 1.000 31.99870 138 ASP A O 1
ATOM 1021 N N . ILE A 1 139 ? 93.97243 71.39964 6.07634 1.000 29.10553 139 ILE A N 1
ATOM 1022 C CA . ILE A 1 139 ? 93.20424 71.01967 7.25202 1.000 26.14393 139 ILE A CA 1
ATOM 1023 C C . ILE A 1 139 ? 93.07772 72.24304 8.14483 1.000 29.88087 139 ILE A C 1
ATOM 1024 O O . ILE A 1 139 ? 94.08051 72.89537 8.45689 1.000 29.41651 139 ILE A O 1
ATOM 1029 N N . CYS A 1 140 ? 91.84977 72.55654 8.54291 1.000 28.34325 140 CYS A N 1
ATOM 1030 C CA . CYS A 1 140 ? 91.57699 73.62726 9.48727 1.000 36.12716 140 CYS A CA 1
ATOM 1031 C C . CYS A 1 140 ? 91.19033 73.02479 10.82903 1.000 31.66243 140 CYS A C 1
ATOM 1032 O O . CYS A 1 140 ? 90.52599 71.98517 10.88550 1.000 33.66842 140 CYS A O 1
ATOM 1035 N N . LYS A 1 141 ? 91.62201 73.67316 11.90405 1.000 31.59654 141 LYS A N 1
ATOM 1036 C CA . LYS A 1 141 ? 91.30942 73.22757 13.25326 1.000 27.53080 141 LYS A CA 1
ATOM 1037 C C . LYS A 1 141 ? 90.03342 73.91801 13.71724 1.000 30.08720 141 LYS A C 1
ATOM 1038 O O . LYS A 1 141 ? 89.99976 75.14608 13.84548 1.000 32.02375 141 LYS A O 1
ATOM 1044 N N . VAL A 1 142 ? 88.97964 73.13593 13.93738 1.000 25.95576 142 VAL A N 1
ATOM 1045 C CA . VAL A 1 142 ? 87.74419 73.65809 14.51434 1.000 27.73346 142 VAL A CA 1
ATOM 1046 C C . VAL A 1 142 ? 87.95068 73.73713 16.02295 1.000 30.34298 142 VAL A C 1
ATOM 1047 O O . VAL A 1 142 ? 88.09293 72.71158 16.69293 1.000 27.94517 142 VAL A O 1
ATOM 1051 N N . PHE A 1 143 ? 87.98776 74.95907 16.55982 1.000 29.51310 143 PHE A N 1
ATOM 1052 C CA . PHE A 1 143 ? 88.40323 75.13960 17.93928 1.000 31.22395 143 PHE A CA 1
ATOM 1053 C C . PHE A 1 143 ? 87.73957 76.34874 18.58344 1.000 32.55419 143 PHE A C 1
ATOM 1054 O O . PHE A 1 143 ? 87.76462 77.44335 17.99559 1.000 26.27065 143 PHE A O 1
ATOM 1062 N N . PRO A 1 144 ? 87.15829 76.19154 19.77646 1.000 32.15802 144 PRO A N 1
ATOM 1063 C CA . PRO A 1 144 ? 87.04637 74.93439 20.53346 1.000 33.70466 144 PRO A CA 1
ATOM 1064 C C . PRO A 1 144 ? 85.84971 74.09076 20.09883 1.000 35.40018 144 PRO A C 1
ATOM 1065 O O . PRO A 1 144 ? 84.74085 74.59507 19.93177 1.000 32.25319 144 PRO A O 1
ATOM 1069 N N . GLY A 1 145 ? 86.06888 72.78458 19.92633 1.000 37.02036 145 GLY A N 1
ATOM 1070 C CA . GLY A 1 145 ? 85.03586 71.93225 19.35734 1.000 30.87059 145 GLY A CA 1
ATOM 1071 C C . GLY A 1 145 ? 83.82341 71.77568 20.25384 1.000 31.72342 145 GLY A C 1
ATOM 1072 O O . GLY A 1 145 ? 82.68986 71.70592 19.76945 1.000 37.34960 145 GLY A O 1
ATOM 1073 N N . ASP A 1 146 ? 84.04115 71.71244 21.57027 1.000 36.35058 146 ASP A N 1
ATOM 1074 C CA . ASP A 1 146 ? 82.92202 71.60281 22.50051 1.000 37.19632 146 ASP A CA 1
ATOM 1075 C C . ASP A 1 146 ? 81.98830 72.79905 22.38955 1.000 41.98652 146 ASP A C 1
ATOM 1076 O O . ASP A 1 146 ? 80.78749 72.67956 22.65848 1.000 47.26453 146 ASP A O 1
ATOM 1081 N N . VAL A 1 147 ? 82.52059 73.95722 22.00256 1.000 34.61136 147 VAL A N 1
ATOM 1082 C CA . VAL A 1 147 ? 81.69886 75.15270 21.85972 1.000 36.29546 147 VAL A CA 1
ATOM 1083 C C . VAL A 1 147 ? 80.88863 75.09686 20.57102 1.000 35.34929 147 VAL A C 1
ATOM 1084 O O . VAL A 1 147 ? 79.68156 75.36626 20.56617 1.000 32.76835 147 VAL A O 1
ATOM 1088 N N . LEU A 1 148 ? 81.53571 74.72957 19.46233 1.000 29.42022 148 LEU A N 1
ATOM 1089 C CA . LEU A 1 148 ? 80.85741 74.74016 18.17085 1.000 29.20817 148 LEU A CA 1
ATOM 1090 C C . LEU A 1 148 ? 80.04140 73.47003 17.95029 1.000 36.40936 148 LEU A C 1
ATOM 1091 O O . LEU A 1 148 ? 78.94483 73.52755 17.38387 1.000 30.78344 148 LEU A O 1
ATOM 1096 N N . GLY A 1 149 ? 80.55366 72.32022 18.38378 1.000 39.75307 149 GLY A N 1
ATOM 1097 C CA . GLY A 1 149 ? 79.79481 71.09226 18.35640 1.000 28.97907 149 GLY A CA 1
ATOM 1098 C C . GLY A 1 149 ? 79.81758 70.39192 17.01339 1.000 31.31384 149 GLY A C 1
ATOM 1099 O O . GLY A 1 149 ? 80.16117 70.97847 15.98212 1.000 30.17836 149 GLY A O 1
ATOM 1100 N N . PRO A 1 150 ? 79.45134 69.10578 17.00905 1.000 30.52239 150 PRO A N 1
ATOM 1101 C CA . PRO A 1 150 ? 79.43842 68.34610 15.74601 1.000 26.29453 150 PRO A CA 1
ATOM 1102 C C . PRO A 1 150 ? 78.56788 68.96436 14.66674 1.000 32.48061 150 PRO A C 1
ATOM 1103 O O . PRO A 1 150 ? 78.88766 68.82784 13.47992 1.000 27.10944 150 PRO A O 1
ATOM 1107 N N . GLY A 1 151 ? 77.47621 69.63779 15.03781 1.000 37.92600 151 GLY A N 1
ATOM 1108 C CA . GLY A 1 151 ? 76.62673 70.26344 14.03733 1.000 32.87748 151 GLY A CA 1
ATOM 1109 C C . GLY A 1 151 ? 77.34759 71.30279 13.20218 1.000 30.40586 151 GLY A C 1
ATOM 1110 O O . GLY A 1 151 ? 77.03990 71.47570 12.01811 1.000 32.65331 151 GLY A O 1
ATOM 1111 N N . PHE A 1 152 ? 78.31251 72.00579 13.79875 1.000 31.17873 152 PHE A N 1
ATOM 1112 C CA . PHE A 1 152 ? 79.09753 72.97573 13.04118 1.000 27.83539 152 PHE A CA 1
ATOM 1113 C C . PHE A 1 152 ? 79.82684 72.30177 11.88629 1.000 27.83099 152 PHE A C 1
ATOM 1114 O O . PHE A 1 152 ? 79.83514 72.80871 10.75797 1.000 23.75894 152 PHE A O 1
ATOM 1122 N N . VAL A 1 153 ? 80.44741 71.15135 12.15311 1.000 28.28039 153 VAL A N 1
ATOM 1123 C CA . VAL A 1 153 ? 81.16881 70.43357 11.10746 1.000 30.56949 153 VAL A CA 1
ATOM 1124 C C . VAL A 1 153 ? 80.19775 69.91779 10.05328 1.000 27.99839 153 VAL A C 1
ATOM 1125 O O . VAL A 1 153 ? 80.43488 70.05310 8.84667 1.000 28.81108 153 VAL A O 1
ATOM 1129 N N . LYS A 1 154 ? 79.08517 69.32434 10.49611 1.000 33.54546 154 LYS A N 1
ATOM 1130 C CA . LYS A 1 154 ? 78.08622 68.81221 9.56175 1.000 30.61446 154 LYS A CA 1
ATOM 1131 C C . LYS A 1 154 ? 77.53222 69.92261 8.67861 1.000 29.17071 154 LYS A C 1
ATOM 1132 O O . LYS A 1 154 ? 77.39520 69.74994 7.46132 1.000 33.42474 154 LYS A O 1
ATOM 1138 N N . ALA A 1 155 ? 77.21460 71.07316 9.27345 1.000 27.44223 155 ALA A N 1
ATOM 1139 C CA . ALA A 1 155 ? 76.64453 72.17049 8.50049 1.000 27.67351 155 ALA A CA 1
ATOM 1140 C C . ALA A 1 155 ? 77.64368 72.71245 7.49032 1.000 31.98859 155 ALA A C 1
ATOM 1141 O O . ALA A 1 155 ? 77.27861 73.02801 6.35362 1.000 31.98437 155 ALA A O 1
ATOM 1143 N N . LEU A 1 156 ? 78.91223 72.81807 7.88427 1.000 27.07952 156 LEU A N 1
ATOM 1144 C CA . LEU A 1 156 ? 79.92660 73.35882 6.98695 1.000 32.00633 156 LEU A CA 1
ATOM 1145 C C . LEU A 1 156 ? 80.19076 72.43028 5.80823 1.000 32.24049 156 LEU A C 1
ATOM 1146 O O . LEU A 1 156 ? 80.36629 72.89194 4.67345 1.000 29.83797 156 LEU A O 1
ATOM 1151 N N . LYS A 1 157 ? 80.21723 71.12032 6.05301 1.000 30.96893 157 LYS A N 1
ATOM 1152 C CA . LYS A 1 157 ? 80.64404 70.18526 5.02078 1.000 30.30366 157 LYS A CA 1
ATOM 1153 C C . LYS A 1 157 ? 79.62030 70.02562 3.90483 1.000 30.56846 157 LYS A C 1
ATOM 1154 O O . LYS A 1 157 ? 79.97739 69.54293 2.82579 1.000 31.63142 157 LYS A O 1
ATOM 1160 N N . ALA A 1 158 ? 78.35796 70.41899 4.12645 1.000 31.04023 158 ALA A N 1
ATOM 1161 C CA . ALA A 1 158 ? 77.36726 70.28362 3.06063 1.000 29.63506 158 ALA A CA 1
ATOM 1162 C C . ALA A 1 158 ? 77.63618 71.26175 1.91908 1.000 32.60158 158 ALA A C 1
ATOM 1163 O O . ALA A 1 158 ? 77.78259 70.81540 0.76918 1.000 35.96341 158 ALA A O 1
ATOM 1165 N N . PRO A 1 159 ? 77.73324 72.58063 2.14949 1.000 26.87075 159 PRO A N 1
ATOM 1166 C CA . PRO A 1 159 ? 78.11647 73.46873 1.04154 1.000 24.48408 159 PRO A CA 1
ATOM 1167 C C . PRO A 1 159 ? 79.60045 73.43785 0.72040 1.000 29.03307 159 PRO A C 1
ATOM 1168 O O . PRO A 1 159 ? 79.97817 73.82026 -0.39579 1.000 25.95349 159 PRO A O 1
ATOM 1172 N N . MET A 1 160 ? 80.45145 72.99537 1.64852 1.000 22.03579 160 MET A N 1
ATOM 1173 C CA . MET A 1 160 ? 81.90096 72.98206 1.46100 1.000 30.84030 160 MET A CA 1
ATOM 1174 C C . MET A 1 160 ? 82.41786 71.55995 1.66376 1.000 28.68611 160 MET A C 1
ATOM 1175 O O . MET A 1 160 ? 83.14233 71.28765 2.63092 1.000 24.95343 160 MET A O 1
ATOM 1180 N N . PRO A 1 161 ? 82.07405 70.62859 0.76601 1.000 32.00190 161 PRO A N 1
ATOM 1181 C CA . PRO A 1 161 ? 82.46794 69.22540 0.98721 1.000 28.24982 161 PRO A CA 1
ATOM 1182 C C . PRO A 1 161 ? 83.96457 68.99295 0.90763 1.000 31.24855 161 PRO A C 1
ATOM 1183 O O . PRO A 1 161 ? 84.44486 67.98430 1.43893 1.000 29.92085 161 PRO A O 1
ATOM 1187 N N . TRP A 1 162 ? 84.71397 69.88953 0.26315 1.000 35.60816 162 TRP A N 1
ATOM 1188 C CA . TRP A 1 162 ? 86.16423 69.75746 0.19679 1.000 27.99359 162 TRP A CA 1
ATOM 1189 C C . TRP A 1 162 ? 86.83731 69.98601 1.54271 1.000 26.38680 162 TRP A C 1
ATOM 1190 O O . TRP A 1 162 ? 88.00667 69.62056 1.70427 1.000 26.50286 162 TRP A O 1
ATOM 1201 N N . SER A 1 163 ? 86.13532 70.58596 2.50117 1.000 27.31293 163 SER A N 1
ATOM 1202 C CA . SER A 1 163 ? 86.75795 70.95455 3.76488 1.000 23.42286 163 SER A CA 1
ATOM 1203 C C . SER A 1 163 ? 87.25097 69.72390 4.51444 1.000 34.86166 163 SER A C 1
ATOM 1204 O O . SER A 1 163 ? 86.58657 68.68542 4.55240 1.000 30.66201 163 SER A O 1
ATOM 1207 N N . GLN A 1 164 ? 88.43722 69.84576 5.09958 1.000 30.19141 164 GLN A N 1
ATOM 1208 C CA . GLN A 1 164 ? 88.98656 68.85105 6.00629 1.000 31.43005 164 GLN A CA 1
ATOM 1209 C C . GLN A 1 164 ? 89.23312 69.53507 7.34023 1.000 28.44189 164 GLN A C 1
ATOM 1210 O O . GLN A 1 164 ? 89.91871 70.56189 7.39457 1.000 29.24547 164 GLN A O 1
ATOM 1216 N N . VAL A 1 165 ? 88.66795 68.98167 8.40922 1.000 30.71148 165 VAL A N 1
ATOM 1217 C CA . VAL A 1 165 ? 88.67005 69.64403 9.70680 1.000 28.63643 165 VAL A CA 1
ATOM 1218 C C . VAL A 1 165 ? 89.28291 68.72663 10.75294 1.000 33.62857 165 VAL A C 1
ATOM 1219 O O . VAL A 1 165 ? 88.93953 67.54137 10.83371 1.000 32.22353 165 VAL A O 1
ATOM 1223 N N . MET A 1 166 ? 90.20453 69.27949 11.53415 1.000 28.88426 166 MET A N 1
ATOM 1224 C CA . MET A 1 166 ? 90.64985 68.69155 12.78620 1.000 31.04830 166 MET A CA 1
ATOM 1225 C C . MET A 1 166 ? 89.84694 69.33035 13.91128 1.000 30.74297 166 MET A C 1
ATOM 1226 O O . MET A 1 166 ? 89.76875 70.55926 13.99947 1.000 31.78555 166 MET A O 1
ATOM 1231 N N . VAL A 1 167 ? 89.22744 68.50970 14.75164 1.000 25.95523 167 VAL A N 1
ATOM 1232 C CA . VAL A 1 167 ? 88.43817 69.01255 15.86977 1.000 28.89268 167 VAL A CA 1
ATOM 1233 C C . VAL A 1 167 ? 89.24740 68.85677 17.14714 1.000 29.39448 167 VAL A C 1
ATOM 1234 O O . VAL A 1 167 ? 89.78333 67.77802 17.42748 1.000 30.24708 167 VAL A O 1
ATOM 1238 N N . THR A 1 168 ? 89.33671 69.93506 17.92007 1.000 32.24725 168 THR A N 1
ATOM 1239 C CA . THR A 1 168 ? 90.10341 69.95308 19.15728 1.000 40.09094 168 THR A CA 1
ATOM 1240 C C . THR A 1 168 ? 89.29415 70.69090 20.21096 1.000 35.77513 168 THR A C 1
ATOM 1241 O O . THR A 1 168 ? 88.74497 71.76156 19.93465 1.000 35.04009 168 THR A O 1
ATOM 1245 N N . GLY A 1 169 ? 89.21398 70.11506 21.40807 1.000 30.56250 169 GLY A N 1
ATOM 1246 C CA . GLY A 1 169 ? 88.43798 70.70540 22.48023 1.000 30.96635 169 GLY A CA 1
ATOM 1247 C C . GLY A 1 169 ? 87.08457 70.04713 22.64164 1.000 38.02001 169 GLY A C 1
ATOM 1248 O O . GLY A 1 169 ? 86.24025 70.11868 21.74376 1.000 44.40913 169 GLY A O 1
ATOM 1249 N N . GLY A 1 170 ? 86.86568 69.39545 23.78026 1.000 44.48871 170 GLY A N 1
ATOM 1250 C CA . GLY A 1 170 ? 85.60970 68.70538 23.99422 1.000 53.22397 170 GLY A CA 1
ATOM 1251 C C . GLY A 1 170 ? 85.47993 67.38977 23.26456 1.000 55.98529 170 GLY A C 1
ATOM 1252 O O . GLY A 1 170 ? 84.36444 66.88608 23.10190 1.000 57.90839 170 GLY A O 1
ATOM 1253 N N . VAL A 1 171 ? 86.58853 66.82499 22.80180 1.000 43.42618 171 VAL A N 1
ATOM 1254 C CA . VAL A 1 171 ? 86.61130 65.48876 22.22244 1.000 36.11194 171 VAL A CA 1
ATOM 1255 C C . VAL A 1 171 ? 87.04128 64.51416 23.30760 1.000 41.87681 171 VAL A C 1
ATOM 1256 O O . VAL A 1 171 ? 87.97464 64.79051 24.07294 1.000 35.16918 171 VAL A O 1
ATOM 1260 N N . LYS A 1 172 ? 86.35271 63.37813 23.38939 1.000 40.18708 172 LYS A N 1
ATOM 1261 C CA . LYS A 1 172 ? 86.66506 62.38266 24.39959 1.000 42.39054 172 LYS A CA 1
ATOM 1262 C C . LYS A 1 172 ? 86.95901 61.03746 23.74477 1.000 43.62134 172 LYS A C 1
ATOM 1263 O O . LYS A 1 172 ? 86.40840 60.72603 22.68273 1.000 37.71389 172 LYS A O 1
ATOM 1269 N N . PRO A 1 173 ? 87.83435 60.21252 24.35193 1.000 33.77624 173 PRO A N 1
ATOM 1270 C CA . PRO A 1 173 ? 88.12702 58.87448 23.82430 1.000 45.51052 173 PRO A CA 1
ATOM 1271 C C . PRO A 1 173 ? 87.01979 57.86735 24.12886 1.000 47.81588 173 PRO A C 1
ATOM 1272 O O . PRO A 1 173 ? 87.27621 56.73812 24.54744 1.000 60.76091 173 PRO A O 1
ATOM 1276 N N . LYS A 1 174 ? 85.77550 58.29129 23.92907 1.000 53.19510 174 LYS A N 1
ATOM 1277 C CA . LYS A 1 174 ? 84.60046 57.45899 24.12016 1.000 46.52858 174 LYS A CA 1
ATOM 1278 C C . LYS A 1 174 ? 83.90345 57.27388 22.77929 1.000 48.66199 174 LYS A C 1
ATOM 1279 O O . LYS A 1 174 ? 83.91092 58.17147 21.93017 1.000 42.46724 174 LYS A O 1
ATOM 1285 N N . GLU A 1 175 ? 83.30981 56.09144 22.59071 1.000 44.85920 175 GLU A N 1
ATOM 1286 C CA . GLU A 1 175 ? 82.76374 55.73926 21.28269 1.000 43.61896 175 GLU A CA 1
ATOM 1287 C C . GLU A 1 175 ? 81.64269 56.68621 20.87063 1.000 44.63603 175 GLU A C 1
ATOM 1288 O O . GLU A 1 175 ? 81.57745 57.11207 19.71100 1.000 39.85441 175 GLU A O 1
ATOM 1294 N N . ALA A 1 176 ? 80.75044 57.02831 21.80533 1.000 38.02232 176 ALA A N 1
ATOM 1295 C CA . ALA A 1 176 ? 79.63827 57.91445 21.47298 1.000 43.02557 176 ALA A CA 1
ATOM 1296 C C . ALA A 1 176 ? 80.13699 59.29150 21.05342 1.000 40.19778 176 ALA A C 1
ATOM 1297 O O . ALA A 1 176 ? 79.60219 59.89518 20.11571 1.000 40.80641 176 ALA A O 1
ATOM 1299 N N . ASN A 1 177 ? 81.16595 59.80150 21.73327 1.000 40.20840 177 ASN A N 1
ATOM 1300 C CA . ASN A 1 177 ? 81.71707 61.10620 21.38212 1.000 35.77438 177 ASN A CA 1
ATOM 1301 C C . ASN A 1 177 ? 82.42848 61.05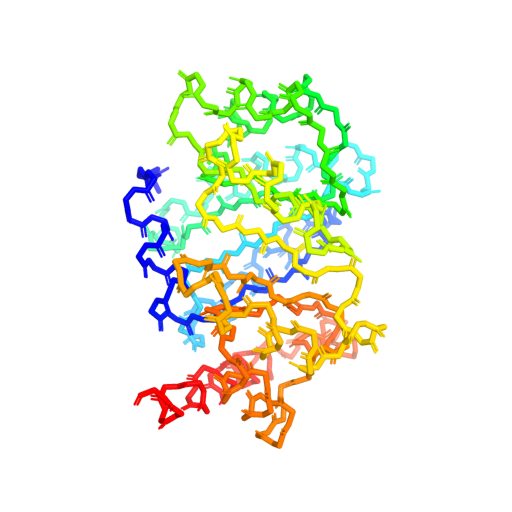884 20.03434 1.000 36.50764 177 ASN A C 1
ATOM 1302 O O . ASN A 1 177 ? 82.24811 61.94777 19.19350 1.000 37.10227 177 ASN A O 1
ATOM 1307 N N . LEU A 1 178 ? 83.23807 60.02096 19.80811 1.000 34.65014 178 LEU A N 1
ATOM 1308 C CA . LEU A 1 178 ? 84.00357 59.93240 18.56750 1.000 31.16517 178 LEU A CA 1
ATOM 1309 C C . LEU A 1 178 ? 83.09642 59.68512 17.36965 1.000 37.02344 178 LEU A C 1
ATOM 1310 O O . LEU A 1 178 ? 83.32679 60.23486 16.28571 1.000 35.14006 178 LEU A O 1
ATOM 1315 N N . LYS A 1 179 ? 82.06715 58.85372 17.54153 1.000 38.96512 179 LYS A N 1
ATOM 1316 C CA . LYS A 1 179 ? 81.11191 58.63317 16.46182 1.000 44.37679 179 LYS A CA 1
ATOM 1317 C C . LYS A 1 179 ? 80.43663 59.93720 16.05547 1.000 35.67197 179 LYS A C 1
ATOM 1318 O O . LYS A 1 179 ? 80.27852 60.21581 14.86237 1.000 34.61443 179 LYS A O 1
ATOM 1324 N N . ALA A 1 180 ? 80.04686 60.75564 17.03701 1.000 35.59742 180 ALA A N 1
ATOM 1325 C CA . ALA A 1 180 ? 79.38934 62.02455 16.73738 1.000 42.00617 180 ALA A CA 1
ATOM 1326 C C . ALA A 1 180 ? 80.26851 62.92276 15.87601 1.000 29.15922 180 ALA A C 1
ATOM 1327 O O . ALA A 1 180 ? 79.78775 63.53780 14.91776 1.000 29.68178 180 ALA A O 1
ATOM 1329 N N . TRP A 1 181 ? 81.56111 63.00498 16.19539 1.000 34.76184 181 TRP A N 1
ATOM 1330 C CA . TRP A 1 181 ? 82.44504 63.90875 15.46589 1.000 24.55816 181 TRP A CA 1
ATOM 1331 C C . TRP A 1 181 ? 82.74948 63.39035 14.06621 1.000 39.50747 181 TRP A C 1
ATOM 1332 O O . TRP A 1 181 ? 82.77097 64.16647 13.10296 1.000 33.87442 181 TRP A O 1
ATOM 1343 N N . PHE A 1 182 ? 82.98662 62.08477 13.92824 1.000 33.97284 182 PHE A N 1
ATOM 1344 C CA . PHE A 1 182 ? 83.36361 61.55603 12.62233 1.000 34.28104 182 PHE A CA 1
ATOM 1345 C C . PHE A 1 182 ? 82.15133 61.35935 11.71940 1.000 39.62819 182 PHE A C 1
ATOM 1346 O O . PHE A 1 182 ? 82.25625 61.52944 10.49982 1.000 41.53702 182 PHE A O 1
ATOM 1354 N N . ASP A 1 183 ? 80.99395 61.01355 12.29284 1.000 33.30664 183 ASP A N 1
ATOM 1355 C CA . ASP A 1 183 ? 79.76067 61.03039 11.51093 1.000 42.13892 183 ASP A CA 1
ATOM 1356 C C . ASP A 1 183 ? 79.48064 62.42611 10.97200 1.000 39.13927 183 ASP A C 1
ATOM 1357 O O . ASP A 1 183 ? 78.95343 62.57859 9.86393 1.000 38.30194 183 ASP A O 1
ATOM 1362 N N . ALA A 1 184 ? 79.81912 63.45906 11.75008 1.000 36.90876 184 ALA A N 1
ATOM 1363 C CA . ALA A 1 184 ? 79.61657 64.83389 11.30962 1.000 44.40634 184 ALA A CA 1
ATOM 1364 C C . ALA A 1 184 ? 80.54266 65.21671 10.16167 1.000 31.95417 184 ALA A C 1
ATOM 1365 O O . ALA A 1 184 ? 80.22021 66.13771 9.40344 1.000 36.27050 184 ALA A O 1
ATOM 1367 N N . GLY A 1 185 ? 81.68270 64.54278 10.01965 1.000 33.46409 185 GLY A N 1
ATOM 1368 C CA . GLY A 1 185 ? 82.55329 64.78310 8.88621 1.000 28.91819 185 GLY A CA 1
ATOM 1369 C C . GLY A 1 185 ? 83.98020 65.14792 9.24158 1.000 30.57268 185 GLY A C 1
ATOM 1370 O O . GLY A 1 185 ? 84.76376 65.51399 8.36099 1.000 32.68569 185 GLY A O 1
ATOM 1371 N N . ALA A 1 186 ? 84.33512 65.05570 10.52124 1.000 34.56036 186 ALA A N 1
ATOM 1372 C CA . ALA A 1 186 ? 85.69047 65.38953 10.93695 1.000 29.66455 186 ALA A CA 1
ATOM 1373 C C . ALA A 1 186 ? 86.69322 64.42488 10.31680 1.000 38.87665 186 ALA A C 1
ATOM 1374 O O . ALA A 1 186 ? 86.41727 63.23318 10.15710 1.000 37.13084 186 ALA A O 1
ATOM 1376 N N . THR A 1 187 ? 87.86276 64.95285 9.95422 1.000 35.46064 187 THR A N 1
ATOM 1377 C CA . THR A 1 187 ? 88.93369 64.13339 9.39796 1.000 37.89804 187 THR A CA 1
ATOM 1378 C C . THR A 1 187 ? 89.81178 63.53370 10.48844 1.000 34.83387 187 THR A C 1
ATOM 1379 O O . THR A 1 187 ? 90.24026 62.37960 10.38104 1.000 35.58204 187 THR A O 1
ATOM 1383 N N . CYS A 1 188 ? 90.08448 64.30425 11.53712 1.000 33.04840 188 CYS A N 1
ATOM 1384 C CA . CYS A 1 188 ? 90.85386 63.83549 12.67698 1.000 34.90086 188 CYS A CA 1
ATOM 1385 C C . CYS A 1 188 ? 90.42503 64.64179 13.89295 1.000 35.88002 188 CYS A C 1
ATOM 1386 O O . CYS A 1 188 ? 89.73682 65.65853 13.77654 1.000 34.24722 188 CYS A O 1
ATOM 1389 N N . VAL A 1 189 ? 90.82710 64.17375 15.06981 1.000 31.53661 189 VAL A N 1
ATOM 1390 C CA . VAL A 1 189 ? 90.52962 64.86925 16.31357 1.000 26.05130 189 VAL A CA 1
ATOM 1391 C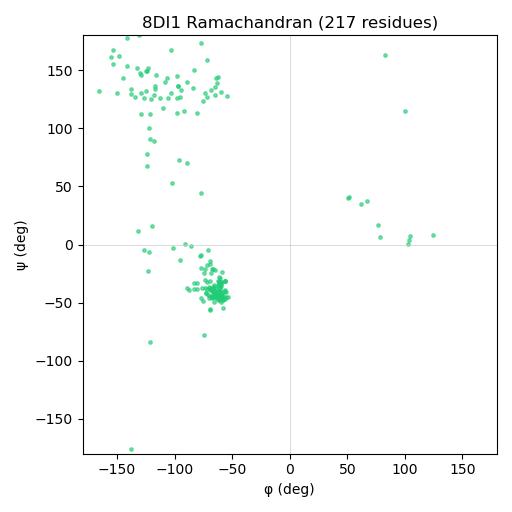 C . VAL A 1 189 ? 91.81345 65.00650 17.11531 1.000 29.11470 189 VAL A C 1
ATOM 1392 O O . VAL A 1 189 ? 92.70711 64.15614 17.04836 1.000 29.63106 189 VAL A O 1
ATOM 1396 N N . GLY A 1 190 ? 91.90659 66.10008 17.86252 1.000 33.14212 190 GLY A N 1
ATOM 1397 C CA . GLY A 1 190 ? 93.00878 66.33596 18.78389 1.000 25.97519 190 GLY A CA 1
ATOM 1398 C C . GLY A 1 190 ? 92.51977 66.20237 20.21482 1.000 34.18511 190 GLY A C 1
ATOM 1399 O O . GLY A 1 190 ? 91.41358 66.64178 20.54186 1.000 31.45328 190 GLY A O 1
ATOM 1400 N N . MET A 1 191 ? 93.34676 65.58788 21.05996 1.000 34.66137 191 MET A N 1
ATOM 1401 C CA . MET A 1 191 ? 92.98988 65.36741 22.45420 1.000 32.03089 191 MET A CA 1
ATOM 1402 C C . MET A 1 191 ? 94.22817 65.50184 23.32519 1.000 28.99027 191 MET A C 1
ATOM 1403 O O . MET A 1 191 ? 95.32393 65.09434 22.92925 1.000 27.78458 191 MET A O 1
ATOM 1408 N N . GLY A 1 192 ? 94.04008 66.06611 24.51466 1.000 36.10400 192 GLY A N 1
ATOM 1409 C CA . GLY A 1 192 ? 95.12733 66.20432 25.45990 1.000 34.25560 192 GLY A CA 1
ATOM 1410 C C . GLY A 1 192 ? 94.85056 65.50897 26.77603 1.000 43.38485 192 GLY A C 1
ATOM 1411 O O . GLY A 1 192 ? 95.26363 64.36337 26.97944 1.000 42.44379 192 GLY A O 1
ATOM 1412 N N . SER A 1 193 ? 94.13403 66.19780 27.66993 1.000 44.80332 193 SER A N 1
ATOM 1413 C CA . SER A 1 193 ? 93.87560 65.67287 29.00920 1.000 46.65068 193 SER A CA 1
ATOM 1414 C C . SER A 1 193 ? 93.22208 64.29703 28.96984 1.000 52.27039 193 SER A C 1
ATOM 1415 O O . SER A 1 193 ? 93.56823 63.41341 29.76258 1.000 57.55491 193 SER A O 1
ATOM 1418 N N . ASN A 1 194 ? 92.27823 64.09413 28.04946 1.000 48.69710 194 ASN A N 1
ATOM 1419 C CA . ASN A 1 194 ? 91.50382 62.85853 28.03431 1.000 57.05842 194 ASN A CA 1
ATOM 1420 C C . ASN A 1 194 ? 92.30478 61.66260 27.53437 1.000 51.83880 194 ASN A C 1
ATOM 1421 O O . ASN A 1 194 ? 91.93691 60.52009 27.82958 1.000 61.52500 194 ASN A O 1
ATOM 1426 N N . LEU A 1 195 ? 93.38484 61.89057 26.78832 1.000 45.11079 195 LEU A N 1
ATOM 1427 C CA . LEU A 1 195 ? 94.23589 60.77956 26.38328 1.000 52.49546 195 LEU A CA 1
ATOM 1428 C C . LEU A 1 195 ? 95.22697 60.40242 27.47174 1.000 59.00127 195 LEU A C 1
ATOM 1429 O O . LEU A 1 195 ? 95.57721 59.22465 27.60708 1.000 51.16976 195 LEU A O 1
ATOM 1434 N N . PHE A 1 196 ? 95.68912 61.37996 28.24911 1.000 49.72741 196 PHE A N 1
ATOM 1435 C CA . PHE A 1 196 ? 96.64054 61.15263 29.33355 1.000 57.58218 196 PHE A CA 1
ATOM 1436 C C . PHE A 1 196 ? 96.01883 61.62574 30.63880 1.000 62.46727 196 PHE A C 1
ATOM 1437 O O . PHE A 1 196 ? 96.13896 62.80688 31.00198 1.000 63.57661 196 PHE A O 1
ATOM 1445 N N . PRO A 1 197 ? 95.33127 60.75130 31.36503 1.000 63.96043 197 PRO A N 1
ATOM 1446 C CA . PRO A 1 197 ? 94.92537 61.07789 32.72535 1.000 59.14512 197 PRO A CA 1
ATOM 1447 C C . PRO A 1 197 ? 96.13203 61.49568 33.54435 1.000 52.18227 197 PRO A C 1
ATOM 1448 O O . PRO A 1 197 ? 97.15035 60.78768 33.55949 1.000 61.02866 197 PRO A O 1
ATOM 1452 N N . PRO A 1 198 ? 96.07190 62.65299 34.20847 1.000 71.28970 198 PRO A N 1
ATOM 1453 C CA . PRO A 1 198 ? 97.22807 63.09388 35.00800 1.000 70.89490 198 PRO A CA 1
ATOM 1454 C C . PRO A 1 198 ? 97.65116 62.07509 36.04870 1.000 63.03137 198 PRO A C 1
ATOM 1455 O O . PRO A 1 198 ? 98.84240 61.98068 36.37283 1.000 66.87824 198 PRO A O 1
ATOM 1459 N N . GLU A 1 199 ? 96.69775 61.30135 36.56951 1.000 63.28024 199 GLU A N 1
ATOM 1460 C CA . GLU A 1 199 ? 97.01447 60.19449 37.46491 1.000 63.26214 199 GLU A CA 1
ATOM 1461 C C . GLU A 1 199 ? 97.98481 59.21885 36.80992 1.000 62.90270 199 GLU A C 1
ATOM 1462 O O . GLU A 1 199 ? 98.97763 58.80554 37.42008 1.000 60.77106 199 GLU A O 1
ATOM 1468 N N . ALA A 1 200 ? 97.71351 58.84512 35.55546 1.000 64.15402 200 ALA A N 1
ATOM 1469 C CA . ALA A 1 200 ? 98.49729 57.80281 34.90010 1.000 58.27191 200 ALA A CA 1
ATOM 1470 C C . ALA A 1 200 ? 99.92532 58.26023 34.63491 1.000 55.23876 200 ALA A C 1
ATOM 1471 O O . ALA A 1 200 ? 100.86807 57.47031 34.76303 1.000 59.57744 200 ALA A O 1
ATOM 1473 N N . ILE A 1 201 ? 100.10600 59.52722 34.25859 1.000 56.66127 201 ILE A N 1
ATOM 1474 C CA . ILE A 1 201 ? 101.45108 60.04536 34.02591 1.000 60.08732 201 ILE A CA 1
ATOM 1475 C C . ILE A 1 201 ? 102.23993 60.07486 35.32759 1.000 59.90318 201 ILE A C 1
ATOM 1476 O O . ILE A 1 201 ? 103.38058 59.60095 35.39339 1.000 54.46991 201 ILE A O 1
ATOM 1481 N N . ALA A 1 202 ? 101.63814 60.63322 36.38217 1.000 58.36366 202 ALA A N 1
ATOM 1482 C CA . ALA A 1 202 ? 102.34125 60.81509 37.64853 1.000 56.72329 202 ALA A CA 1
ATOM 1483 C C . ALA A 1 202 ? 102.88280 59.49869 38.18934 1.000 58.03929 202 ALA A C 1
ATOM 1484 O O . ALA A 1 202 ? 104.00397 59.44564 38.70716 1.000 64.60756 202 ALA A O 1
ATOM 1486 N N . SER A 1 203 ? 102.10900 58.42431 38.06746 1.000 59.28130 203 SER A N 1
ATOM 1487 C CA . SER A 1 203 ? 102.51939 57.11520 38.55448 1.000 60.66883 203 SER A CA 1
ATOM 1488 C C . SER A 1 203 ? 103.25054 56.29074 37.50335 1.000 59.61090 203 SER A C 1
ATOM 1489 O O . SER A 1 203 ? 103.64940 55.15907 37.79442 1.000 57.71702 203 SER A O 1
ATOM 1492 N N . GLY A 1 204 ? 103.43760 56.82170 36.30004 1.000 60.58584 204 GLY A N 1
ATOM 1493 C CA . GLY A 1 204 ? 104.10364 56.07188 35.24871 1.000 52.81339 204 GLY A CA 1
ATOM 1494 C C . GLY A 1 204 ? 103.32326 54.87082 34.76026 1.000 52.18952 204 GLY A C 1
ATOM 1495 O O . GLY A 1 204 ? 103.92032 53.82792 34.46226 1.000 47.88358 204 GLY A O 1
ATOM 1496 N N . ASN A 1 205 ? 101.99796 54.98873 34.67726 1.000 50.07408 205 ASN A N 1
ATOM 1497 C CA . ASN A 1 205 ? 101.14677 53.90374 34.18593 1.000 53.48636 205 ASN A CA 1
ATOM 1498 C C . ASN A 1 205 ? 101.00357 54.03351 32.66870 1.000 46.95921 205 ASN A C 1
ATOM 1499 O O . ASN A 1 205 ? 99.94779 54.36653 32.12745 1.000 46.11396 205 ASN A O 1
ATOM 1504 N N . TRP A 1 206 ? 102.11379 53.75642 31.97951 1.000 40.78865 206 TRP A N 1
ATOM 1505 C CA . TRP A 1 206 ? 102.17546 54.00960 30.54362 1.000 43.17560 206 TRP A CA 1
ATOM 1506 C C . TRP A 1 206 ? 101.28923 53.05601 29.75456 1.000 48.26585 206 TRP A C 1
ATOM 1507 O O . TRP A 1 206 ? 100.76363 53.43702 28.70213 1.000 43.70199 206 TRP A O 1
ATOM 1518 N N . GLU A 1 207 ? 101.10676 51.82339 30.23778 1.000 44.28046 207 GLU A N 1
ATOM 1519 C CA . GLU A 1 207 ? 100.21871 50.89504 29.54627 1.000 42.47116 207 GLU A CA 1
ATOM 1520 C C . GLU A 1 207 ? 98.80493 51.44881 29.46253 1.000 35.96343 207 GLU A C 1
ATOM 1521 O O . GLU A 1 207 ? 98.08525 51.17335 28.49561 1.000 37.83677 207 GLU A O 1
ATOM 1527 N N . LYS A 1 208 ? 98.39028 52.22784 30.46529 1.000 38.48978 208 LYS A N 1
ATOM 1528 C CA . LYS A 1 208 ? 97.09034 52.88524 30.40131 1.000 44.85478 208 LYS A CA 1
ATOM 1529 C C . LYS A 1 208 ? 97.03690 53.86935 29.23923 1.000 32.22674 208 LYS A C 1
ATOM 1530 O O . LYS A 1 208 ? 96.03808 53.92762 28.51392 1.000 35.89896 208 LYS A O 1
ATOM 1536 N N . ILE A 1 209 ? 98.11260 54.63680 29.03567 1.000 37.53054 209 ILE A N 1
ATOM 1537 C CA . ILE A 1 209 ? 98.17599 55.55651 27.89986 1.000 36.22122 209 ILE A CA 1
ATOM 1538 C C . ILE A 1 209 ? 98.07696 54.78477 26.59069 1.000 35.65796 209 ILE A C 1
ATOM 1539 O O . ILE A 1 209 ? 97.30810 55.14665 25.69132 1.000 32.84406 209 ILE A O 1
ATOM 1544 N N . THR A 1 210 ? 98.86001 53.70777 26.46704 1.000 36.33894 210 THR A N 1
ATOM 1545 C CA . THR A 1 210 ? 98.81215 52.87885 25.26627 1.000 39.10750 210 THR A CA 1
ATOM 1546 C C . THR A 1 210 ? 97.40798 52.34833 25.01429 1.000 33.41639 210 THR A C 1
ATOM 1547 O O . THR A 1 210 ? 96.93965 52.32548 23.86933 1.000 36.42417 210 THR A O 1
ATOM 1551 N N . ASP A 1 211 ? 96.71541 51.93248 26.07563 1.000 32.98751 211 ASP A N 1
ATOM 1552 C CA . ASP A 1 211 ? 95.40950 51.30378 25.91083 1.000 32.62016 211 ASP A CA 1
ATOM 1553 C C . ASP A 1 211 ? 94.35903 52.31506 25.46615 1.000 35.57606 211 ASP A C 1
ATOM 1554 O O . ASP A 1 211 ? 93.57726 52.04476 24.54653 1.000 39.51334 211 ASP A O 1
ATOM 1559 N N . ILE A 1 212 ? 94.32176 53.48539 26.11066 1.000 40.50915 212 ILE A N 1
ATOM 1560 C CA . ILE A 1 212 ? 93.37308 54.52453 25.71222 1.000 36.51761 212 ILE A CA 1
ATOM 1561 C C . ILE A 1 212 ? 93.58641 54.90073 24.25226 1.000 31.46534 212 ILE A C 1
ATOM 1562 O O . ILE A 1 212 ? 92.63228 54.99668 23.46969 1.000 35.41538 212 ILE A O 1
ATOM 1567 N N . CYS A 1 213 ? 94.84754 55.11547 23.86631 1.000 31.76201 213 CYS A N 1
ATOM 1568 C CA . CYS A 1 213 ? 95.16305 55.45175 22.48186 1.000 29.85520 213 CYS A CA 1
ATOM 1569 C C . CYS A 1 213 ? 94.71771 54.34471 21.53497 1.000 38.95174 213 CYS A C 1
ATOM 1570 O O . CYS A 1 213 ? 94.04489 54.60465 20.52968 1.000 35.72342 213 CYS A O 1
ATOM 1573 N N . ALA A 1 214 ? 95.08886 53.09809 21.84252 1.000 36.19450 214 ALA A N 1
ATOM 1574 C CA . ALA A 1 214 ? 94.68370 51.97183 21.00729 1.000 38.76426 214 ALA A CA 1
ATOM 1575 C C . ALA A 1 214 ? 93.16651 51.90153 20.88317 1.000 33.57932 214 ALA A C 1
ATOM 1576 O O . ALA A 1 214 ? 92.62822 51.73042 19.78293 1.000 37.62189 214 ALA A O 1
ATOM 1578 N N . GLN A 1 215 ? 92.45862 52.05134 22.00634 1.000 31.33288 215 GLN A N 1
ATOM 1579 C CA . GLN A 1 215 ? 91.00249 51.95402 21.98952 1.000 34.28084 215 GLN A CA 1
ATOM 1580 C C . GLN A 1 215 ? 90.385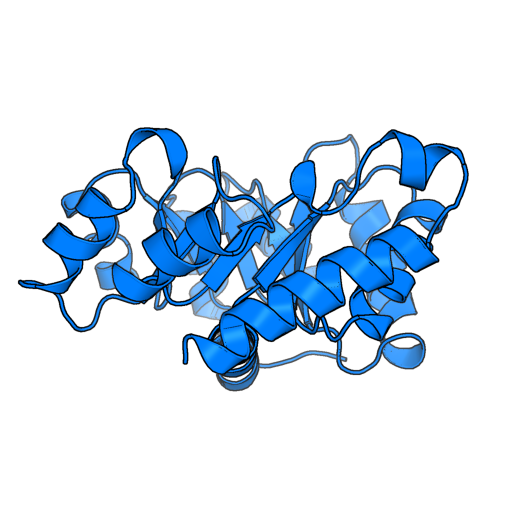12 53.06507 21.14875 1.000 40.97350 215 GLN A C 1
ATOM 1581 O O . GLN A 1 215 ? 89.48490 52.81780 20.33692 1.000 36.90635 215 GLN A O 1
ATOM 1587 N N . ALA A 1 216 ? 90.86272 54.29973 21.32603 1.000 36.43902 216 ALA A N 1
ATOM 1588 C CA . ALA A 1 216 ? 90.33792 55.41598 20.54506 1.000 36.10778 216 ALA A CA 1
ATOM 1589 C C . ALA A 1 216 ? 90.62690 55.22918 19.06011 1.000 33.94361 216 ALA A C 1
ATOM 1590 O O . ALA A 1 216 ? 89.74804 55.43103 18.21308 1.000 36.85755 216 ALA A O 1
ATOM 1592 N N . LEU A 1 217 ? 91.85929 54.83803 18.72549 1.000 27.77659 217 LEU A N 1
ATOM 1593 C CA . LEU A 1 217 ? 92.20159 54.58934 17.32895 1.000 32.52549 217 LEU A CA 1
ATOM 1594 C C . LEU A 1 217 ? 91.34630 53.47256 16.74272 1.000 42.24441 217 LEU A C 1
ATOM 1595 O O . LEU A 1 217 ? 90.95528 53.52865 15.56959 1.000 34.14197 217 LEU A O 1
ATOM 1600 N N . GLY A 1 218 ? 91.04039 52.45245 17.54764 1.000 41.32401 218 GLY A N 1
ATOM 1601 C CA . GLY A 1 218 ? 90.20939 51.36342 17.06152 1.000 44.20847 218 GLY A CA 1
ATOM 1602 C C . GLY A 1 218 ? 88.78174 51.79253 16.78472 1.000 39.07491 218 GLY A C 1
ATOM 1603 O O . GLY A 1 218 ? 88.17605 51.36138 15.79940 1.000 37.66475 218 GLY A O 1
ATOM 1604 N N . VAL A 1 219 ? 88.22362 52.64591 17.64676 1.000 38.72095 219 VAL A N 1
ATOM 1605 C CA . VAL A 1 219 ? 86.88165 53.16795 17.40477 1.000 38.64872 219 VAL A CA 1
ATOM 1606 C C . VAL A 1 219 ? 86.85717 54.00002 16.12954 1.000 40.99782 219 VAL A C 1
ATOM 1607 O O . VAL A 1 219 ? 85.92837 53.89265 15.31896 1.000 41.97322 219 VAL A O 1
ATOM 1611 N N . ILE A 1 220 ? 87.87809 54.83833 15.92916 1.000 37.52162 220 ILE A N 1
ATOM 1612 C CA . ILE A 1 220 ? 87.95618 55.64562 14.71358 1.000 41.58792 220 ILE A CA 1
ATOM 1613 C C . ILE A 1 220 ? 88.01257 54.75084 13.48178 1.000 46.25699 220 ILE A C 1
ATOM 1614 O O . ILE A 1 220 ? 87.41159 55.05618 12.44369 1.000 49.50519 220 ILE A O 1
ATOM 1619 N N . ARG A 1 221 ? 88.71597 53.62169 13.58454 1.000 46.24805 221 ARG A N 1
ATOM 1620 C CA . ARG A 1 221 ? 88.93826 52.76994 12.42044 1.000 46.45838 221 ARG A CA 1
ATOM 1621 C C . ARG A 1 221 ? 87.64138 52.12867 11.93639 1.000 44.75844 221 ARG A C 1
ATOM 1622 O O . ARG A 1 221 ? 87.35590 52.12150 10.73292 1.000 49.82659 221 ARG A O 1
ATOM 1630 N N . GLU A 1 222 ? 86.84095 51.57864 12.85286 1.000 44.16911 222 GLU A N 1
ATOM 1631 C CA . GLU A 1 222 ? 85.57761 50.97895 12.43484 1.000 57.28104 222 GLU A CA 1
ATOM 1632 C C . GLU A 1 222 ? 84.51718 52.01218 12.08193 1.000 55.26545 222 GLU A C 1
ATOM 1633 O O . GLU A 1 222 ? 83.60720 51.70038 11.30753 1.000 64.77247 222 GLU A O 1
ATOM 1639 N N . VAL A 1 223 ? 84.60882 53.22601 12.62678 1.000 5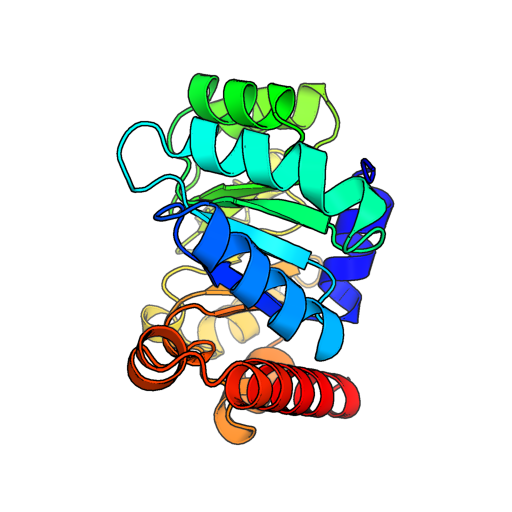3.65107 223 VAL A N 1
ATOM 1640 C CA . VAL A 1 223 ? 83.74800 54.30667 12.15597 1.000 55.98254 223 VAL A CA 1
ATOM 1641 C C . VAL A 1 223 ? 83.98845 54.56098 10.67367 1.000 65.07705 223 VAL A C 1
ATOM 1642 O O . VAL A 1 223 ? 83.06107 54.91125 9.93105 1.000 69.98120 223 VAL A O 1
ATOM 1646 N N . ARG A 1 224 ? 85.21699 54.35018 10.21313 1.000 72.98010 224 ARG A N 1
ATOM 1647 C CA . ARG A 1 224 ? 85.58935 54.59445 8.82615 1.000 62.20229 224 ARG A CA 1
ATOM 1648 C C . ARG A 1 224 ? 85.64464 53.30164 8.02010 1.000 59.93544 224 ARG A C 1
ATOM 1649 O O . ARG A 1 224 ? 84.62229 52.80315 7.55033 1.000 69.30686 224 ARG A O 1
#

InterPro domains:
  IPR000887 KDPG/KHG aldolase [PF01081] (15-211)
  IPR000887 KDPG/KHG aldolase [PTHR30246] (5-224)
  IPR000887 KDPG/KHG aldolase [cd00452] (16-212)
  IPR013785 Aldolase-type TIM barrel [G3DSA:3.20.20.70] (5-226)

Nearest PDB structures (foldseek):
  8di1-assembly1_A  TM=1.005E+00  e=1.985E-45  Tannerella forsythia 92A2
  8szz-assembly1_J  TM=9.235E-01  e=1.956E-17  Thermotoga maritima
  1wa3-assembly2_F  TM=9.011E-01  e=1.846E-17  Thermotoga maritima
  6p6f-assembly1_A  TM=9.363E-01  e=1.756E-16  synthetic construct
  9dne-assembly1_H  TM=9.266E-01  e=1.172E-16  synthetic construct

Organism: Tannerella forsythia (strain ATCC 43037 / JCM 10827 / CCUG 21028 A / KCTC 5666 / FDC 338) (NCBI:txid203275)

B-factor: mean 38.68, std 12.23, range [16.33, 94.77]

Secondary structure (DSSP, 8-state):
----HHHHHHHHHHH-EEEEE--S-HHHHHHHHHHHHHTT--EEEEE--STTHHHHHHHHHHHHHHHSTT-EEEEE---SHHHHHHHHHTT-S-EE-SS--HHHHHHHHTTT--EE-EE-SHHHHHHHHHTT-SEEEE-SHHHHHHHHHHHHHTT-TT-EEEEESS--SSHHHHHHHHHHT-SEEEESTTTS-HHHHHTT-HHHHHHHHHHHHHHHHHH-

Sequence (220 aa):
ARFDKKETIRTMTDTGLVPVFCSCDVEVAKQVIRACYNGGVRVFEFTNREEAAHEVFGAVSRWIVEACPEMILGVGSIVDAPTASLYLQSGANFVVGPLTNPDIAKVCNRRLVPYIPGCGSVSEVGYYAQELGCDICKVFPGDVLGPGFVKALKAPMPWSQVMVTGGVKPKEANLKAWFDAGATCVGMGSNLFPPEAIASGNWEKITDICAQALGVIREVR